Protein AF-A0A7X6NC05-F1 (afdb_monomer)

pLDDT: mean 72.88, std 15.84, range [37.81, 93.62]

Solvent-accessible surface area (backbone atoms only — not comparable to full-atom values): 12140 Å² total; per-residue (Å²): 134,73,78,69,80,71,67,62,58,71,69,58,56,54,51,50,55,50,50,53,55,50,52,52,51,51,52,52,56,56,63,76,68,62,80,80,82,81,89,74,80,90,73,89,82,82,92,73,96,66,86,74,73,80,58,95,61,74,86,45,52,80,64,51,53,48,52,54,52,49,53,55,47,46,71,51,44,54,60,50,30,50,52,38,36,51,52,11,50,51,33,45,74,70,23,86,82,39,68,67,40,36,49,52,13,52,50,34,37,52,50,28,52,50,55,53,39,52,51,53,38,50,54,54,51,64,72,51,67,80,76,55,76,91,66,53,88,42,74,70,47,51,48,47,51,51,52,52,51,48,50,54,49,46,51,49,51,38,52,52,43,47,52,52,16,53,49,32,42,73,67,71,41,75,67,36,37,56,49,15,53,49,42,42,50,55,44,52,50,53,53,48,47,62,68,68,65,39,54,70,62,53,50,54,51,51,59,63,72,74,106

Secondary structure (DSSP, 8-state):
-GGGTT---HHHHHHHHHHHHHHHHHHHHHHTT----------------------TTTT--HHHHHHHHHHHHHHHHHHHHHHHHHHHHHHHHT-TT-HHHHHHHHHHHHHHHHHHHHHHHHHHHHHHTTSSSTT--SHHHHHHHHHHHHHHHHHHHHHHHHHHHHHHHHT--HHHHHHHHHHHHHHHHHHHHHHHS-HHHHHHHHHHHT-

Foldseek 3Di:
DPVPVPPPPPVVVVVVVVVVVVVVVVVVVVVVPDDDDDPDDDDDDDDDDDDPPPPPCVPDDVLSVQLVVLVVVCVVLVVVLVVLLVVLVVLCVPCPPPVVSPVSSLVSNLCSLVVNLVSQLSNLVSVPVPPQPVPPPDPLSVLQVVLSNCCSNLVSVLVSLLSCLVSLVVVVDPVSPVVSVVSNVVSVVSNCCSVVPRSVVVVVVVVVVVD

Nearest PDB structures (foldseek):
  2pfd-assembly1_A  TM=3.715E-01  e=4.282E+00  Rattus norvegicus
  8w6f-assembly1_A  TM=4.114E-01  e=8.992E+00  artificial sequences
  7xgf-assembly2_D  TM=3.677E-01  e=9.927E+00  synthetic construct

Mean predicted aligned error: 16.49 Å

Sequence (211 aa):
MIKKVFKIEKNNLTRIIFFFTLLIGLILIIYSSLPIVRVVRAVPESTSTDAELYDPLGGATITGFGQKIISWFLDLAVPLTAIMTMWGAILLMSAGGDPKKIKQGQDALTYAVVGLAVIMIIEGLFSFSIKTIEEANNVSSLLQVIERYLLLIGGPIAIIMFLYGGFLMGTGTPDNIKKANKVFIWTSVALAIISVFSVSSLISLINQLAK

Structure (mmCIF, N/CA/C/O backbone):
data_AF-A0A7X6NC05-F1
#
_entry.id   AF-A0A7X6NC05-F1
#
loop_
_atom_site.group_PDB
_atom_site.id
_atom_site.type_symbol
_atom_site.label_atom_id
_atom_site.label_alt_id
_atom_site.label_comp_id
_atom_site.label_asym_id
_atom_site.label_entity_id
_atom_site.label_seq_id
_atom_site.pdbx_PDB_ins_code
_atom_site.Cartn_x
_atom_site.Cartn_y
_atom_site.Cartn_z
_atom_site.occupancy
_atom_site.B_iso_or_equiv
_atom_site.auth_seq_id
_atom_site.auth_comp_id
_atom_site.auth_asym_id
_atom_site.auth_atom_id
_atom_site.pdbx_PDB_model_num
ATOM 1 N N . MET A 1 1 ? -19.433 25.141 14.679 1.00 45.53 1 MET A N 1
ATOM 2 C CA . MET A 1 1 ? -18.905 24.088 15.584 1.00 45.53 1 MET A CA 1
ATOM 3 C C . MET A 1 1 ? -17.434 23.696 15.319 1.00 45.53 1 MET A C 1
ATOM 5 O O . MET A 1 1 ? -16.887 22.887 16.054 1.00 45.53 1 MET A O 1
ATOM 9 N N . ILE A 1 2 ? -16.751 24.316 14.342 1.00 47.25 2 ILE A N 1
ATOM 10 C CA . ILE A 1 2 ? -15.398 23.934 13.871 1.00 47.25 2 ILE A CA 1
ATOM 11 C C . ILE A 1 2 ? -14.255 24.527 14.731 1.00 47.25 2 ILE A C 1
ATOM 13 O O . ILE A 1 2 ? -13.153 23.992 14.770 1.00 47.25 2 ILE A O 1
ATOM 17 N N . LYS A 1 3 ? -14.514 25.583 15.517 1.00 43.69 3 LYS A N 1
ATOM 18 C CA . LYS A 1 3 ? -13.475 26.280 16.306 1.00 43.69 3 LYS A CA 1
ATOM 19 C C . LYS A 1 3 ? -12.976 25.536 17.560 1.00 43.69 3 LYS A C 1
ATOM 21 O O . LYS A 1 3 ? -12.010 25.983 18.166 1.00 43.69 3 LYS A O 1
ATOM 26 N N . LYS A 1 4 ? -13.596 24.418 17.970 1.00 48.91 4 LYS A N 1
ATOM 27 C CA . LYS A 1 4 ? -13.200 23.677 19.192 1.00 48.91 4 LYS A CA 1
ATOM 28 C C . LYS A 1 4 ? -12.191 22.545 18.958 1.00 48.91 4 LYS A C 1
ATOM 30 O O . LYS A 1 4 ? -11.568 22.115 19.919 1.00 48.91 4 LYS A O 1
ATOM 35 N N . VAL A 1 5 ? -11.997 22.084 17.718 1.00 52.88 5 VAL A N 1
ATOM 36 C CA . VAL A 1 5 ? -11.057 20.983 17.409 1.00 52.88 5 VAL A CA 1
ATOM 37 C C . VAL A 1 5 ? -9.612 21.482 17.274 1.00 52.88 5 VAL A C 1
ATOM 39 O O . VAL A 1 5 ? -8.681 20.744 17.564 1.00 52.88 5 VAL A O 1
ATOM 42 N N . PHE A 1 6 ? -9.422 22.762 16.946 1.00 50.00 6 PHE A N 1
ATOM 43 C CA . PHE A 1 6 ? -8.107 23.398 16.796 1.00 50.00 6 PHE A CA 1
ATOM 44 C C . PHE A 1 6 ? -7.637 24.176 18.032 1.00 50.00 6 PHE A C 1
ATOM 46 O O . PHE A 1 6 ? -6.737 25.007 17.942 1.00 50.00 6 PHE A O 1
ATOM 53 N N . LYS A 1 7 ? -8.211 23.913 19.211 1.00 45.50 7 LYS A N 1
ATOM 54 C CA . LYS A 1 7 ? -7.680 24.450 20.471 1.00 45.50 7 LYS A CA 1
ATOM 55 C C . LYS A 1 7 ? -6.603 23.514 21.026 1.00 45.50 7 LYS A C 1
ATOM 57 O O . LYS A 1 7 ? -6.688 23.061 22.160 1.00 45.50 7 LYS A O 1
ATOM 62 N N . ILE A 1 8 ? -5.602 23.200 20.203 1.00 54.22 8 ILE A N 1
ATOM 63 C CA . ILE A 1 8 ? -4.307 22.769 20.731 1.00 54.22 8 ILE A CA 1
ATOM 64 C C . ILE A 1 8 ? -3.758 24.021 21.404 1.00 54.22 8 ILE A C 1
ATOM 66 O O . ILE A 1 8 ? -3.622 25.054 20.745 1.00 54.22 8 ILE A O 1
ATOM 70 N N . GLU A 1 9 ? -3.541 23.990 22.719 1.00 53.53 9 GLU A N 1
ATOM 71 C CA . GLU A 1 9 ? -2.936 25.130 23.403 1.00 53.53 9 GLU A CA 1
ATOM 72 C C . GLU A 1 9 ? -1.644 25.488 22.666 1.00 53.53 9 GLU A C 1
ATOM 74 O O . GLU A 1 9 ? -0.749 24.654 22.527 1.00 53.53 9 GLU A O 1
ATOM 79 N N . LYS A 1 10 ? -1.580 26.716 22.134 1.00 55.50 10 LYS A N 1
ATOM 80 C CA . LYS A 1 10 ? -0.506 27.233 21.265 1.00 55.50 10 LYS A CA 1
ATOM 81 C C . LYS A 1 10 ? 0.902 26.925 21.807 1.00 55.50 10 LYS A C 1
ATOM 83 O O . LYS A 1 10 ? 1.850 26.771 21.040 1.00 55.50 10 LYS A O 1
ATOM 88 N N . ASN A 1 11 ? 1.016 26.776 23.126 1.00 59.91 11 ASN A N 1
ATOM 89 C CA . ASN A 1 11 ? 2.242 26.432 23.831 1.00 59.91 11 ASN A CA 1
ATOM 90 C C . ASN A 1 11 ? 2.712 24.976 23.612 1.00 59.91 11 ASN A C 1
ATOM 92 O O . ASN A 1 11 ? 3.909 24.738 23.488 1.00 59.91 11 ASN A O 1
ATOM 96 N N . ASN A 1 12 ? 1.802 24.003 23.498 1.00 61.72 12 ASN A N 1
ATOM 97 C CA . ASN A 1 12 ? 2.156 22.585 23.340 1.00 61.72 12 ASN A CA 1
ATOM 98 C C . ASN A 1 12 ? 2.525 22.233 21.893 1.00 61.72 12 ASN A C 1
ATOM 100 O O . ASN A 1 12 ? 3.447 21.453 21.675 1.00 61.72 12 ASN A O 1
ATOM 104 N N . LEU A 1 13 ? 1.880 22.855 20.900 1.00 68.31 13 LEU A N 1
ATOM 105 C CA . LEU A 1 13 ? 2.232 22.654 19.488 1.00 68.31 13 LEU A CA 1
ATOM 106 C C . LEU A 1 13 ? 3.623 23.213 19.166 1.00 68.31 13 LEU A C 1
ATOM 108 O O . LEU A 1 13 ? 4.415 22.555 18.501 1.00 68.31 13 LEU A O 1
ATOM 112 N N . THR A 1 14 ? 3.940 24.399 19.693 1.00 66.62 14 THR A N 1
ATOM 113 C CA . THR A 1 14 ? 5.259 25.025 19.515 1.00 66.62 14 THR A CA 1
ATOM 114 C C . THR A 1 14 ? 6.359 24.166 20.146 1.00 66.62 14 THR A C 1
ATOM 116 O O . THR A 1 14 ? 7.413 23.994 19.545 1.00 66.62 14 THR A O 1
ATOM 119 N N . ARG A 1 15 ? 6.094 23.547 21.307 1.00 69.56 15 ARG A N 1
ATOM 120 C CA . ARG A 1 15 ? 7.015 22.596 21.955 1.00 69.56 15 ARG A CA 1
ATOM 121 C C . ARG A 1 15 ? 7.211 21.312 21.147 1.00 69.56 15 ARG A C 1
ATOM 123 O O . ARG A 1 15 ? 8.339 20.850 21.047 1.00 69.56 15 ARG A O 1
ATOM 130 N N . ILE A 1 16 ? 6.153 20.762 20.549 1.00 75.19 16 ILE A N 1
ATOM 131 C CA . ILE A 1 16 ? 6.243 19.556 19.708 1.00 75.19 16 ILE A CA 1
ATOM 132 C C . ILE A 1 16 ? 7.021 19.848 18.424 1.00 75.19 16 ILE A C 1
ATOM 134 O O . ILE A 1 16 ? 7.952 19.117 18.103 1.00 75.19 16 ILE A O 1
ATOM 138 N N . ILE A 1 17 ? 6.696 20.935 17.719 1.00 73.94 17 ILE A N 1
ATOM 139 C CA . ILE A 1 17 ? 7.416 21.340 16.502 1.00 73.94 17 ILE A CA 1
ATOM 140 C C . ILE A 1 17 ? 8.892 21.590 16.827 1.00 73.94 17 ILE A C 1
ATOM 142 O O . ILE A 1 17 ? 9.761 21.098 16.118 1.00 73.94 17 ILE A O 1
ATOM 146 N N . PHE A 1 18 ? 9.184 22.269 17.939 1.00 79.38 18 PHE A N 1
ATOM 147 C CA . PHE A 1 18 ? 10.554 22.479 18.404 1.00 79.38 18 PHE A CA 1
ATOM 148 C C . PHE A 1 18 ? 11.285 21.158 18.694 1.00 79.38 18 PHE A C 1
ATOM 150 O O . PHE A 1 18 ? 12.436 21.000 18.296 1.00 79.38 18 PHE A O 1
ATOM 157 N N . PHE A 1 19 ? 10.613 20.187 19.323 1.00 80.19 19 PHE A N 1
ATOM 158 C CA . PHE A 1 19 ? 11.183 18.868 19.604 1.00 80.19 19 PHE A CA 1
ATOM 159 C C . PHE A 1 19 ? 11.501 18.090 18.318 1.00 80.19 19 PHE A C 1
ATOM 161 O O . PHE A 1 19 ? 12.572 17.502 18.208 1.00 80.19 19 PHE A O 1
ATOM 168 N N . PHE A 1 20 ? 10.618 18.142 17.315 1.00 76.00 20 PHE A N 1
ATOM 169 C CA . PHE A 1 20 ? 10.851 17.518 16.009 1.00 76.00 20 PHE A CA 1
ATOM 170 C C . PHE A 1 20 ? 11.986 18.190 15.229 1.00 76.00 20 PHE A C 1
ATOM 172 O O . PHE A 1 20 ? 12.833 17.492 14.673 1.00 76.00 20 PHE A O 1
ATOM 179 N N . THR A 1 21 ? 12.062 19.523 15.230 1.00 76.50 21 THR A N 1
ATOM 180 C CA . THR A 1 21 ? 13.169 20.258 14.595 1.00 76.50 21 THR A CA 1
ATOM 181 C C . THR A 1 21 ? 14.510 19.944 15.267 1.00 76.50 21 THR A C 1
ATOM 183 O O . THR A 1 21 ? 15.516 19.771 14.581 1.00 76.50 21 THR A O 1
ATOM 186 N N . LEU A 1 22 ? 14.530 19.807 16.597 1.00 85.88 22 LEU A N 1
ATOM 187 C CA . LEU A 1 22 ? 15.728 19.449 17.361 1.00 85.88 22 LEU A CA 1
ATOM 188 C C . LEU A 1 22 ? 16.158 17.993 17.114 1.00 85.88 22 LEU A C 1
ATOM 190 O O . LEU A 1 22 ? 17.348 17.728 16.959 1.00 85.88 22 LEU A O 1
ATOM 194 N N . LEU A 1 23 ? 15.203 17.064 17.002 1.00 79.81 23 LEU A N 1
ATOM 195 C CA . LEU A 1 23 ? 15.462 15.661 16.661 1.00 79.81 23 LEU A CA 1
ATOM 196 C C . LEU A 1 23 ? 16.060 15.520 15.250 1.00 79.81 23 LEU A C 1
ATOM 198 O O . LEU A 1 23 ? 17.035 14.797 15.060 1.00 79.81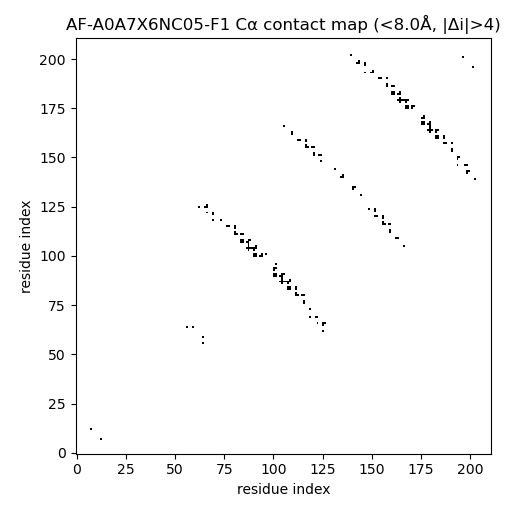 23 LEU A O 1
ATOM 202 N N . ILE A 1 24 ? 15.511 16.253 14.276 1.00 78.50 24 ILE A N 1
ATOM 203 C CA . ILE A 1 24 ? 16.015 16.304 12.894 1.00 78.50 24 ILE A CA 1
ATOM 204 C C . ILE A 1 24 ? 17.436 16.877 12.853 1.00 78.50 24 ILE A C 1
ATOM 206 O O . ILE A 1 24 ? 18.301 16.320 12.180 1.00 78.50 24 ILE A O 1
ATOM 210 N N . GLY A 1 25 ? 17.706 17.942 13.614 1.00 77.50 25 GLY A N 1
ATOM 211 C CA . GLY A 1 25 ? 19.050 18.512 13.737 1.00 77.50 25 GLY A CA 1
ATOM 212 C C . GLY A 1 25 ? 20.063 17.529 14.334 1.00 77.50 25 GLY A C 1
ATOM 213 O O . GLY A 1 25 ? 21.170 17.403 13.816 1.00 77.50 25 GLY A O 1
ATOM 214 N N . LEU A 1 26 ? 19.679 16.780 15.372 1.00 78.75 26 LEU A N 1
ATOM 215 C CA . LEU A 1 26 ? 20.536 15.766 15.998 1.00 78.75 26 LEU A CA 1
ATOM 216 C C . LEU A 1 26 ? 20.863 14.618 15.028 1.00 78.75 26 LEU A C 1
ATOM 218 O O . LEU A 1 26 ? 22.011 14.191 14.937 1.00 78.75 26 LEU A O 1
ATOM 222 N N . ILE A 1 27 ? 19.872 14.167 14.255 1.00 73.50 27 ILE A N 1
ATOM 223 C CA . ILE A 1 27 ? 20.036 13.140 13.218 1.00 73.50 27 ILE A CA 1
ATOM 224 C C . ILE A 1 27 ? 21.000 13.603 12.117 1.00 73.50 27 ILE A C 1
ATOM 226 O O . ILE A 1 27 ? 21.853 12.824 11.695 1.00 73.50 27 ILE A O 1
ATOM 230 N N . LEU A 1 28 ? 20.926 14.870 11.692 1.00 67.56 28 LEU A N 1
ATOM 231 C CA . LEU A 1 28 ? 21.846 15.432 10.694 1.00 67.56 28 LEU A CA 1
ATOM 232 C C . LEU A 1 28 ? 23.290 15.518 11.209 1.00 67.56 28 LEU A C 1
ATOM 234 O O . LEU A 1 28 ? 24.224 15.217 10.465 1.00 67.56 28 LEU A O 1
ATOM 238 N N . ILE A 1 29 ? 23.480 15.871 12.484 1.00 68.25 29 ILE A N 1
ATOM 239 C CA . ILE A 1 29 ? 24.808 15.916 13.115 1.00 68.25 29 ILE A CA 1
ATOM 240 C C . ILE A 1 29 ? 25.403 14.504 13.205 1.00 68.25 29 ILE A C 1
ATOM 242 O O . ILE A 1 29 ? 26.555 14.305 12.821 1.00 68.25 29 ILE A O 1
ATOM 246 N N . ILE A 1 30 ? 24.614 13.508 13.621 1.00 59.72 30 ILE A N 1
ATOM 247 C CA . ILE A 1 30 ? 25.048 12.102 13.667 1.00 59.72 30 ILE A CA 1
ATOM 248 C C . ILE A 1 30 ? 25.433 11.617 12.261 1.00 59.72 30 ILE A C 1
ATOM 250 O O . ILE A 1 30 ? 26.497 11.027 12.084 1.00 59.72 30 ILE A O 1
ATOM 254 N N . TYR A 1 31 ? 24.636 11.943 11.241 1.00 62.31 31 TYR A N 1
ATOM 255 C CA . TYR A 1 31 ? 24.908 11.549 9.857 1.00 62.31 31 TYR A CA 1
ATOM 256 C C . TYR A 1 31 ? 26.199 12.167 9.290 1.00 62.31 31 TYR A C 1
ATOM 258 O O . TYR A 1 31 ? 26.918 11.509 8.542 1.00 62.31 31 TYR A O 1
ATOM 266 N N . SER A 1 32 ? 26.550 13.395 9.695 1.00 55.41 32 SER A N 1
ATOM 267 C CA . SER A 1 32 ? 27.788 14.069 9.262 1.00 55.41 32 SER A CA 1
ATOM 268 C C . SER A 1 32 ? 29.087 13.445 9.803 1.00 55.41 32 SER A C 1
ATOM 270 O O . SER A 1 32 ? 30.170 13.798 9.341 1.00 55.41 32 SER A O 1
ATOM 272 N N . SER A 1 33 ? 28.991 12.517 10.765 1.00 50.12 33 SER A N 1
ATOM 273 C CA . SER A 1 33 ? 30.138 11.928 11.479 1.00 50.12 33 SER A CA 1
ATOM 274 C C . SER A 1 33 ? 30.410 10.454 11.162 1.00 50.12 33 SER A C 1
ATOM 276 O O . SER A 1 33 ? 31.333 9.872 11.731 1.00 50.12 33 SER A O 1
ATOM 278 N N . LEU A 1 34 ? 29.659 9.834 10.246 1.00 52.03 34 LEU A N 1
ATOM 279 C CA . LEU A 1 34 ? 29.909 8.445 9.859 1.00 52.03 34 LEU A CA 1
ATOM 280 C C . LEU A 1 34 ? 31.071 8.360 8.846 1.00 52.03 34 LEU A C 1
ATOM 282 O O . LEU A 1 34 ? 30.953 8.908 7.747 1.00 52.03 34 LEU A O 1
ATOM 286 N N . PRO A 1 35 ? 32.183 7.658 9.155 1.00 55.03 35 PRO A N 1
ATOM 287 C CA . PRO A 1 35 ? 33.218 7.388 8.167 1.00 55.03 35 PRO A CA 1
ATOM 288 C C . PRO A 1 35 ? 32.667 6.389 7.147 1.00 55.03 35 PRO A C 1
ATOM 290 O O . PRO A 1 35 ? 32.299 5.262 7.480 1.00 55.03 35 PRO A O 1
ATOM 293 N N . ILE A 1 36 ? 32.578 6.813 5.890 1.00 50.28 36 ILE A N 1
ATOM 294 C CA . ILE A 1 36 ? 32.056 5.995 4.795 1.00 50.28 36 ILE A CA 1
ATOM 295 C C . ILE A 1 36 ? 32.993 4.793 4.598 1.00 50.28 36 ILE A C 1
ATOM 297 O O . ILE A 1 36 ? 34.160 4.946 4.237 1.00 50.28 36 ILE A O 1
ATOM 301 N N . VAL A 1 37 ? 32.479 3.593 4.874 1.00 42.09 37 VAL A N 1
ATOM 302 C CA . VAL A 1 37 ? 33.194 2.313 4.771 1.00 42.09 37 VAL A CA 1
ATOM 303 C C . VAL A 1 37 ? 33.651 2.090 3.323 1.00 42.09 37 VAL A C 1
ATOM 305 O O . VAL A 1 37 ? 32.831 1.890 2.429 1.00 42.09 37 VAL A O 1
ATOM 308 N N . ARG A 1 38 ? 34.970 2.104 3.084 1.00 49.28 38 ARG A N 1
ATOM 309 C CA . ARG A 1 38 ? 35.582 1.706 1.807 1.00 49.28 38 ARG A CA 1
ATOM 310 C C . ARG A 1 38 ? 35.708 0.184 1.760 1.00 49.28 38 ARG A C 1
ATOM 312 O O . ARG A 1 38 ? 36.621 -0.379 2.356 1.00 49.28 38 ARG A O 1
ATOM 319 N N . VAL A 1 39 ? 34.817 -0.490 1.034 1.00 44.78 39 VAL A N 1
ATOM 320 C CA . VAL A 1 39 ? 35.033 -1.888 0.629 1.00 44.78 39 VAL A CA 1
ATOM 321 C C . VAL A 1 39 ? 35.759 -1.880 -0.715 1.00 44.78 39 VAL A C 1
ATOM 323 O O . VAL A 1 39 ? 35.134 -1.936 -1.767 1.00 44.78 39 VAL A O 1
ATOM 326 N N . VAL A 1 40 ? 37.089 -1.803 -0.676 1.00 39.66 40 VAL A N 1
ATOM 327 C CA . VAL A 1 40 ? 37.951 -2.169 -1.808 1.00 39.66 40 VAL A CA 1
ATOM 328 C C . VAL A 1 40 ? 38.653 -3.460 -1.413 1.00 39.66 40 VAL A C 1
ATOM 330 O O . VAL A 1 40 ? 39.498 -3.481 -0.520 1.00 39.66 40 VAL A O 1
ATOM 333 N N . ARG A 1 41 ? 38.242 -4.569 -2.036 1.00 42.47 41 ARG A N 1
ATOM 334 C CA . ARG A 1 41 ? 38.989 -5.827 -1.982 1.00 42.47 41 ARG A CA 1
ATOM 335 C C . ARG A 1 41 ? 40.257 -5.644 -2.812 1.00 42.47 41 ARG A C 1
ATOM 337 O O . ARG A 1 41 ? 40.194 -5.134 -3.925 1.00 42.47 41 ARG A O 1
ATOM 344 N N . ALA A 1 42 ? 41.379 -6.043 -2.226 1.00 42.34 42 ALA A N 1
ATOM 345 C CA . ALA A 1 42 ? 42.713 -5.928 -2.788 1.00 42.34 42 ALA A CA 1
ATOM 346 C C . ALA A 1 42 ? 42.806 -6.491 -4.219 1.00 42.34 42 ALA A C 1
ATOM 348 O O . ALA A 1 42 ? 42.553 -7.674 -4.447 1.00 42.34 42 ALA A O 1
ATOM 349 N N . VAL A 1 43 ? 43.233 -5.638 -5.148 1.00 37.91 43 VAL A N 1
ATOM 350 C CA . VAL A 1 43 ? 43.878 -6.004 -6.414 1.00 37.91 43 VAL A CA 1
ATOM 351 C C . VAL A 1 43 ? 45.260 -5.335 -6.375 1.00 37.91 43 VAL A C 1
ATOM 353 O O . VAL A 1 43 ? 45.326 -4.156 -6.015 1.00 37.91 43 VAL A O 1
ATOM 356 N N . PRO A 1 44 ? 46.365 -6.054 -6.644 1.00 40.50 44 PRO A N 1
ATOM 357 C CA . PRO A 1 44 ? 47.700 -5.486 -6.546 1.00 40.50 44 PRO A CA 1
ATOM 358 C C . PRO A 1 44 ? 47.991 -4.562 -7.737 1.00 40.50 44 PRO A C 1
ATOM 360 O O . PRO A 1 44 ? 47.888 -4.962 -8.891 1.00 40.50 44 PRO A O 1
ATOM 363 N N . GLU A 1 45 ? 48.322 -3.323 -7.384 1.00 44.28 45 GLU A N 1
ATOM 364 C CA . GLU A 1 45 ? 49.324 -2.419 -7.959 1.00 44.28 45 GLU A CA 1
ATOM 365 C C . GLU A 1 45 ? 49.497 -2.331 -9.489 1.00 44.28 45 GLU A C 1
ATOM 367 O O . GLU A 1 45 ? 50.192 -3.122 -10.120 1.00 44.28 45 GLU A O 1
ATOM 372 N N . SER A 1 46 ? 49.033 -1.206 -10.040 1.00 37.81 46 SER A N 1
ATOM 373 C CA . SER A 1 46 ? 49.870 -0.374 -10.910 1.00 37.81 46 SER A CA 1
ATOM 374 C C . SER A 1 46 ? 49.499 1.096 -10.712 1.00 37.81 46 SER A C 1
ATOM 376 O O . SER A 1 46 ? 48.356 1.508 -10.900 1.00 37.81 46 SER A O 1
ATOM 378 N N . THR A 1 47 ? 50.490 1.850 -10.265 1.00 37.81 47 THR A N 1
ATOM 379 C CA . THR A 1 47 ? 50.502 3.258 -9.881 1.00 37.81 47 THR A CA 1
ATOM 380 C C . THR A 1 47 ? 50.238 4.204 -11.055 1.00 37.81 47 THR A C 1
ATOM 382 O O . THR A 1 47 ? 51.060 4.343 -11.954 1.00 37.81 47 THR A O 1
ATOM 385 N N . SER A 1 48 ? 49.146 4.962 -10.971 1.00 40.38 48 SER A N 1
ATOM 386 C CA . SER A 1 48 ? 49.068 6.324 -11.506 1.00 40.38 48 SER A CA 1
ATOM 387 C C . SER A 1 48 ? 48.154 7.141 -10.599 1.00 40.38 48 SER A C 1
ATOM 389 O O . SER A 1 48 ? 46.934 6.990 -10.604 1.00 40.38 48 SER A O 1
ATOM 391 N N . THR A 1 49 ? 48.791 7.948 -9.756 1.00 45.72 49 THR A N 1
ATOM 392 C CA . THR A 1 49 ? 48.165 8.935 -8.883 1.00 45.72 49 THR A CA 1
ATOM 393 C C . THR A 1 49 ? 47.519 10.018 -9.739 1.00 45.72 49 THR A C 1
ATOM 395 O O . THR A 1 49 ? 48.170 10.998 -10.073 1.00 45.72 49 THR A O 1
ATOM 398 N N . ASP A 1 50 ? 46.240 9.850 -10.047 1.00 40.34 50 ASP A N 1
ATOM 399 C CA . ASP A 1 50 ? 45.337 10.957 -10.329 1.00 40.34 50 ASP A CA 1
ATOM 400 C C . ASP A 1 50 ? 44.242 10.905 -9.271 1.00 40.34 50 ASP A C 1
ATOM 402 O O . ASP A 1 50 ? 43.653 9.858 -9.005 1.00 40.34 50 ASP A O 1
ATOM 406 N N . ALA A 1 51 ? 44.052 12.025 -8.579 1.00 48.75 51 ALA A N 1
ATOM 407 C CA . ALA A 1 51 ? 43.088 12.160 -7.505 1.00 48.75 51 ALA A CA 1
ATOM 408 C C . ALA A 1 51 ? 41.693 11.778 -8.015 1.00 48.75 51 ALA A C 1
ATOM 410 O O . ALA A 1 51 ? 41.052 12.559 -8.718 1.00 48.75 51 ALA A O 1
ATOM 411 N N . GLU A 1 52 ? 41.222 10.582 -7.647 1.00 48.53 52 GLU A N 1
ATOM 412 C CA . GLU A 1 52 ? 39.813 10.224 -7.748 1.00 48.53 52 GLU A CA 1
ATOM 413 C C . GLU A 1 52 ? 39.041 11.281 -6.959 1.00 48.53 52 GLU A C 1
ATOM 415 O O . GLU A 1 52 ? 39.009 11.269 -5.724 1.00 48.53 52 GLU A O 1
ATOM 420 N N . LEU A 1 53 ? 38.457 12.241 -7.681 1.00 44.06 53 LEU A N 1
ATOM 421 C CA . LEU A 1 53 ? 37.356 13.036 -7.173 1.00 44.06 53 LEU A CA 1
ATOM 422 C C . LEU A 1 53 ? 36.383 12.031 -6.572 1.00 44.06 53 LEU A C 1
ATOM 424 O O . LEU A 1 53 ? 35.815 11.213 -7.294 1.00 44.06 53 LEU A O 1
ATOM 428 N N . TYR A 1 54 ? 36.276 12.044 -5.241 1.00 44.97 54 TYR A N 1
ATOM 429 C CA . TYR A 1 54 ? 35.315 11.230 -4.525 1.00 44.97 54 TYR A CA 1
ATOM 430 C C . TYR A 1 54 ? 33.959 11.568 -5.114 1.00 44.97 54 TYR A C 1
ATOM 432 O O . TYR A 1 54 ? 33.459 12.662 -4.876 1.00 44.97 54 TYR A O 1
ATOM 440 N N . ASP A 1 55 ? 33.427 10.668 -5.933 1.00 53.97 55 ASP A N 1
ATOM 441 C CA . ASP A 1 55 ? 32.125 10.844 -6.534 1.00 53.97 55 ASP A CA 1
ATOM 442 C C . ASP A 1 55 ? 31.092 10.654 -5.414 1.00 53.97 55 ASP A C 1
ATOM 444 O O . ASP A 1 55 ? 30.834 9.513 -5.007 1.00 53.97 55 ASP A O 1
ATOM 448 N N . PRO A 1 56 ? 30.486 11.737 -4.882 1.00 51.88 56 PRO A N 1
ATOM 449 C CA . PRO A 1 56 ? 29.493 11.609 -3.822 1.00 51.88 56 PRO A CA 1
ATOM 450 C C . PRO A 1 56 ? 28.209 10.934 -4.340 1.00 51.88 56 PRO A C 1
ATOM 452 O O . PRO A 1 56 ? 27.316 10.617 -3.552 1.00 51.88 56 PRO A O 1
ATOM 455 N N . LEU A 1 57 ? 28.121 10.705 -5.657 1.00 43.94 57 LEU A N 1
ATOM 456 C CA . LEU A 1 57 ? 27.045 10.016 -6.353 1.00 43.94 57 LEU A CA 1
ATOM 457 C C . LEU A 1 57 ? 27.404 8.558 -6.685 1.00 43.94 57 LEU A C 1
ATOM 459 O O . LEU A 1 57 ? 26.502 7.798 -7.020 1.00 43.94 57 LEU A O 1
ATOM 463 N N . GLY A 1 58 ? 28.663 8.126 -6.546 1.00 53.84 58 GLY A N 1
ATOM 464 C CA . GLY A 1 58 ? 29.091 6.738 -6.765 1.00 53.84 58 GLY A CA 1
ATOM 465 C C . GLY A 1 58 ? 28.689 6.149 -8.125 1.00 53.84 58 GLY A C 1
ATOM 466 O O . GLY A 1 58 ? 28.238 5.007 -8.178 1.00 53.84 58 GLY A O 1
ATOM 467 N N . GLY A 1 59 ? 28.781 6.926 -9.207 1.00 51.97 59 GLY A N 1
ATOM 468 C CA . GLY A 1 59 ? 28.366 6.530 -10.554 1.00 51.97 59 GLY A CA 1
ATOM 469 C C . GLY A 1 59 ? 26.854 6.586 -10.795 1.00 51.97 59 GLY A C 1
ATOM 470 O O . GLY A 1 59 ? 26.367 6.022 -11.776 1.00 51.97 59 GLY A O 1
ATOM 471 N N . ALA A 1 60 ? 26.082 7.231 -9.915 1.00 48.72 60 ALA A N 1
ATOM 472 C CA . ALA A 1 60 ? 24.633 7.273 -10.040 1.00 48.72 60 ALA A CA 1
ATOM 473 C C . ALA A 1 60 ? 24.174 8.139 -11.224 1.00 48.72 60 ALA A C 1
ATOM 475 O O . ALA A 1 60 ? 24.215 9.368 -11.197 1.00 48.72 60 ALA A O 1
ATOM 476 N N . THR A 1 61 ? 23.581 7.482 -12.220 1.00 54.97 61 THR A N 1
ATOM 477 C CA . THR A 1 61 ? 22.499 8.063 -13.026 1.00 54.97 61 THR A CA 1
ATOM 478 C C . THR A 1 61 ? 21.438 8.661 -12.081 1.00 54.97 61 THR A C 1
ATOM 480 O O . THR A 1 61 ? 21.283 8.166 -10.963 1.00 54.97 61 THR A O 1
ATOM 483 N N . ILE A 1 62 ? 20.657 9.669 -12.510 1.00 56.00 62 ILE A N 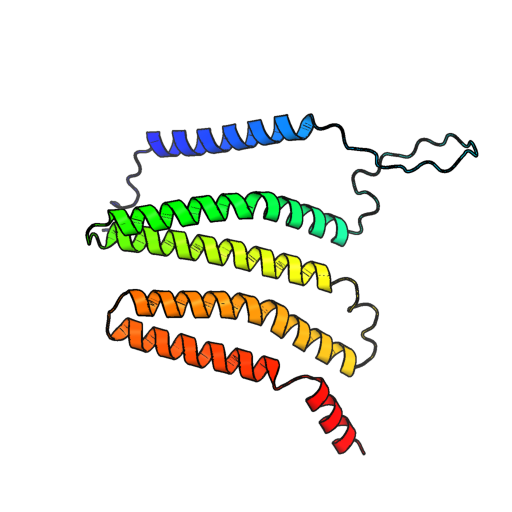1
ATOM 484 C CA . ILE A 1 62 ? 19.543 10.273 -11.725 1.00 56.00 62 ILE A CA 1
ATOM 485 C C . ILE A 1 62 ? 18.697 9.198 -11.001 1.00 56.00 62 ILE A C 1
ATOM 487 O O . ILE A 1 62 ? 18.234 9.385 -9.876 1.00 56.00 62 ILE A O 1
ATOM 491 N N . THR A 1 63 ? 18.566 8.026 -11.618 1.00 56.47 63 THR A N 1
ATOM 492 C CA . THR A 1 63 ? 17.858 6.852 -11.107 1.00 56.47 63 THR A CA 1
ATOM 493 C C . THR A 1 63 ? 18.509 6.168 -9.894 1.00 56.47 63 THR A C 1
ATOM 495 O O . THR A 1 63 ? 17.796 5.787 -8.967 1.00 56.47 63 THR A O 1
ATOM 498 N N . GLY A 1 64 ? 19.840 6.033 -9.853 1.00 59.69 64 GLY A N 1
ATOM 499 C CA . GLY A 1 64 ? 20.558 5.416 -8.726 1.00 59.69 64 GLY A CA 1
ATOM 500 C C . GLY A 1 64 ? 20.531 6.287 -7.468 1.00 59.69 64 GLY A C 1
ATOM 501 O O . GLY A 1 64 ? 20.418 5.785 -6.349 1.00 59.69 64 GLY A O 1
ATOM 502 N N . PHE A 1 65 ? 20.528 7.609 -7.654 1.00 65.94 65 PHE A N 1
ATOM 503 C CA . PHE A 1 65 ? 20.321 8.572 -6.574 1.00 65.94 65 PHE A CA 1
ATOM 504 C C . PHE A 1 65 ? 18.909 8.448 -5.982 1.00 65.94 65 PHE A C 1
ATOM 506 O O . PHE A 1 65 ? 18.752 8.403 -4.762 1.00 65.94 65 PHE A O 1
ATOM 513 N N . GLY A 1 66 ? 17.892 8.294 -6.839 1.00 67.25 66 GLY A N 1
ATOM 514 C CA . GLY A 1 66 ? 16.512 8.047 -6.418 1.00 67.25 66 GLY A CA 1
ATOM 515 C C . GLY A 1 66 ? 16.365 6.783 -5.567 1.00 67.25 66 GLY A C 1
ATOM 516 O O . GLY A 1 66 ? 15.807 6.849 -4.474 1.00 67.25 66 GLY A O 1
ATOM 517 N N . GLN A 1 67 ? 16.929 5.653 -6.007 1.00 69.69 67 GLN A N 1
ATOM 518 C CA . GLN A 1 67 ? 16.880 4.397 -5.242 1.00 69.69 67 GLN A CA 1
ATOM 519 C C . GLN A 1 67 ? 17.542 4.515 -3.865 1.00 69.69 67 GLN A C 1
ATOM 521 O O . GLN A 1 67 ? 16.991 4.024 -2.884 1.00 69.69 67 GLN A O 1
ATOM 526 N N . LYS A 1 68 ? 18.674 5.220 -3.768 1.00 74.38 68 LYS A N 1
ATOM 527 C CA . LYS A 1 68 ? 19.381 5.424 -2.496 1.00 74.38 68 LYS A CA 1
ATOM 528 C C . LYS A 1 68 ? 18.612 6.329 -1.525 1.00 74.38 68 LYS A C 1
ATOM 530 O O . LYS A 1 68 ? 18.654 6.111 -0.316 1.00 74.38 68 LYS A O 1
ATOM 535 N N . ILE A 1 69 ? 17.878 7.320 -2.039 1.00 76.19 69 ILE A N 1
ATOM 536 C CA . ILE A 1 69 ? 16.958 8.132 -1.225 1.00 76.19 69 ILE A CA 1
ATOM 537 C C . ILE A 1 69 ? 15.800 7.276 -0.719 1.00 76.19 69 ILE A C 1
ATOM 539 O O . ILE A 1 69 ? 15.450 7.361 0.455 1.00 76.19 69 ILE A O 1
ATOM 543 N N . ILE A 1 70 ? 15.209 6.452 -1.586 1.00 76.12 70 ILE A N 1
ATOM 544 C CA . ILE A 1 70 ? 14.064 5.606 -1.231 1.00 76.12 70 ILE A CA 1
ATOM 545 C C . ILE A 1 70 ? 14.457 4.572 -0.181 1.00 76.12 70 ILE A C 1
ATOM 547 O O . ILE A 1 70 ? 13.729 4.418 0.795 1.00 76.12 70 ILE A O 1
ATOM 551 N N . SER A 1 71 ? 15.610 3.914 -0.328 1.00 79.06 71 SER A N 1
ATOM 552 C CA . SER A 1 71 ? 16.094 2.945 0.661 1.00 79.06 71 SER A CA 1
ATOM 553 C C . SER A 1 71 ? 16.328 3.602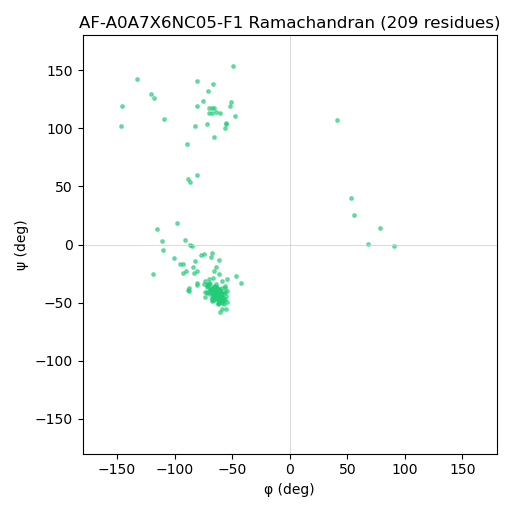 2.021 1.00 79.06 71 SER A C 1
ATOM 555 O O . SER A 1 71 ? 15.900 3.076 3.042 1.00 79.06 71 SER A O 1
ATOM 557 N N . TRP A 1 72 ? 16.914 4.803 2.039 1.00 79.75 72 TRP A N 1
ATOM 558 C CA . TRP A 1 72 ? 17.073 5.575 3.272 1.00 79.75 72 TRP A CA 1
ATOM 559 C C . TRP A 1 72 ? 15.720 5.960 3.893 1.00 79.75 72 TRP A C 1
ATOM 561 O O . TRP A 1 72 ? 15.543 5.905 5.110 1.00 79.75 72 TRP A O 1
ATOM 571 N N . PHE A 1 73 ? 14.736 6.308 3.059 1.00 80.12 73 PHE A N 1
ATOM 572 C CA . PHE A 1 73 ? 13.382 6.599 3.519 1.00 80.12 73 PHE A CA 1
ATOM 573 C C . PHE A 1 73 ? 12.685 5.353 4.071 1.00 80.12 73 PHE A C 1
ATOM 575 O O . PHE A 1 73 ? 11.982 5.467 5.067 1.00 80.12 73 PHE A O 1
ATOM 582 N N . LEU A 1 74 ? 12.890 4.175 3.475 1.00 81.62 74 LEU A N 1
ATOM 583 C CA . LEU A 1 74 ? 12.368 2.896 3.967 1.00 81.62 74 LEU A CA 1
ATOM 584 C C . LEU A 1 74 ? 12.961 2.525 5.326 1.00 81.62 74 LEU A C 1
ATOM 586 O O . LEU A 1 74 ? 12.205 2.184 6.236 1.00 81.62 74 LEU A O 1
ATOM 590 N N . ASP A 1 75 ? 14.274 2.676 5.495 1.00 83.38 75 ASP A N 1
ATOM 591 C CA . ASP A 1 75 ? 14.958 2.401 6.763 1.00 83.38 75 ASP A CA 1
ATOM 592 C C . ASP A 1 75 ? 14.407 3.251 7.920 1.00 83.38 75 ASP A C 1
ATOM 594 O O . ASP A 1 75 ? 14.354 2.793 9.062 1.00 83.38 75 ASP A O 1
ATOM 598 N N . LEU A 1 76 ? 13.936 4.471 7.636 1.00 83.94 76 LEU A N 1
ATOM 599 C CA . LEU A 1 76 ? 13.259 5.329 8.616 1.00 83.94 76 LEU A CA 1
ATOM 600 C C . LEU A 1 76 ? 11.748 5.078 8.707 1.00 83.94 76 LEU A C 1
ATOM 602 O O . LEU A 1 76 ? 11.163 5.134 9.792 1.00 83.94 76 LEU A O 1
ATOM 606 N N . ALA A 1 77 ? 11.090 4.812 7.582 1.00 82.94 77 ALA A N 1
ATOM 607 C CA . ALA A 1 77 ? 9.645 4.661 7.512 1.00 82.94 77 ALA A CA 1
ATOM 608 C C . ALA A 1 77 ? 9.167 3.364 8.161 1.00 82.94 77 ALA A C 1
ATOM 610 O O . ALA A 1 77 ? 8.109 3.369 8.786 1.00 82.94 77 ALA A O 1
ATOM 611 N N . VAL A 1 78 ? 9.926 2.270 8.064 1.00 87.06 78 VAL A N 1
ATOM 612 C CA . VAL A 1 78 ? 9.586 0.987 8.699 1.00 87.06 78 VAL A CA 1
ATOM 613 C C . VAL A 1 78 ? 9.455 1.123 10.227 1.00 87.06 78 VAL A C 1
ATOM 615 O O . VAL A 1 78 ? 8.372 0.831 10.748 1.00 87.06 78 VAL A O 1
ATOM 618 N N . PRO A 1 79 ? 10.464 1.618 10.975 1.00 90.75 79 PRO A N 1
ATOM 619 C CA . PRO A 1 79 ? 10.328 1.800 12.419 1.00 90.75 79 PRO A CA 1
ATOM 620 C C . PRO A 1 79 ? 9.277 2.859 12.780 1.00 90.75 79 PRO A C 1
ATOM 622 O O . PRO A 1 79 ? 8.530 2.673 13.741 1.00 90.75 79 PRO A O 1
ATOM 625 N N . LEU A 1 80 ? 9.138 3.933 11.994 1.00 89.31 80 LEU A N 1
ATOM 626 C CA . LEU A 1 80 ? 8.093 4.939 12.218 1.00 89.31 80 LEU A CA 1
ATOM 627 C C . LEU A 1 80 ? 6.681 4.350 12.067 1.00 89.31 80 LEU A C 1
ATOM 629 O O . LEU A 1 80 ? 5.800 4.613 12.888 1.00 89.31 80 LEU A O 1
ATOM 633 N N . THR A 1 81 ? 6.473 3.521 11.044 1.00 89.44 81 THR A N 1
ATOM 634 C CA . THR A 1 81 ? 5.213 2.811 10.795 1.00 89.44 81 THR A CA 1
ATOM 635 C C . THR A 1 81 ? 4.893 1.877 11.954 1.00 89.44 81 THR A C 1
ATOM 637 O O . THR A 1 81 ? 3.751 1.845 12.413 1.00 89.44 81 THR A O 1
ATOM 640 N N . ALA A 1 82 ? 5.893 1.167 12.485 1.00 89.62 82 ALA A N 1
ATOM 641 C CA . ALA A 1 82 ? 5.719 0.320 13.659 1.00 89.62 82 ALA A CA 1
ATOM 642 C C . ALA A 1 82 ? 5.263 1.130 14.887 1.00 89.62 82 ALA A C 1
ATOM 644 O O . ALA A 1 82 ? 4.292 0.748 15.541 1.00 89.62 82 ALA A O 1
ATOM 645 N N . ILE A 1 83 ? 5.882 2.287 15.152 1.00 91.88 83 ILE A N 1
ATOM 646 C CA . ILE A 1 83 ? 5.499 3.175 16.264 1.00 91.88 83 ILE A CA 1
ATOM 647 C C . ILE A 1 83 ? 4.061 3.684 16.096 1.00 91.88 83 ILE A C 1
ATOM 649 O O . ILE A 1 83 ? 3.268 3.618 17.036 1.00 91.88 83 ILE A O 1
ATOM 653 N N . MET A 1 84 ? 3.697 4.154 14.900 1.00 90.19 84 MET A N 1
ATOM 654 C CA . MET A 1 84 ? 2.339 4.631 14.608 1.00 90.19 84 MET A CA 1
ATOM 655 C C . MET A 1 84 ? 1.296 3.516 14.734 1.00 90.19 84 MET A C 1
ATOM 657 O O . MET A 1 84 ? 0.203 3.742 15.254 1.00 90.19 84 MET A O 1
ATOM 661 N N . THR A 1 85 ? 1.650 2.299 14.317 1.00 89.81 85 THR A N 1
ATOM 662 C CA . THR A 1 85 ? 0.791 1.115 14.434 1.00 89.81 85 THR A CA 1
ATOM 663 C C . THR A 1 85 ? 0.570 0.745 15.898 1.00 89.81 85 THR A C 1
ATOM 665 O O . THR A 1 85 ? -0.570 0.540 16.315 1.00 89.81 85 THR A O 1
ATOM 668 N N . MET A 1 86 ? 1.635 0.731 16.707 1.00 91.56 86 MET A N 1
ATOM 669 C CA . MET A 1 86 ? 1.538 0.507 18.151 1.00 91.56 86 MET A CA 1
ATOM 670 C C . MET A 1 86 ? 0.687 1.583 18.830 1.00 91.56 86 MET A C 1
ATOM 672 O O . MET A 1 86 ? -0.187 1.260 19.631 1.00 91.56 86 MET A O 1
ATOM 676 N N . TRP A 1 87 ? 0.889 2.856 18.480 1.00 89.31 87 TRP A N 1
ATOM 677 C CA . TRP A 1 87 ? 0.104 3.961 19.026 1.00 89.31 87 TRP A CA 1
ATOM 678 C C . TRP A 1 87 ? -1.384 3.835 18.686 1.00 89.31 87 TRP A C 1
ATOM 680 O O . TRP A 1 87 ? -2.237 3.960 19.567 1.00 89.31 87 TRP A O 1
ATOM 690 N N . GLY A 1 88 ? -1.701 3.529 17.425 1.00 88.88 88 GLY A N 1
ATOM 691 C CA . GLY A 1 88 ? -3.068 3.271 16.981 1.00 88.88 88 GLY A CA 1
ATOM 692 C C . GLY A 1 88 ? -3.708 2.109 17.740 1.00 88.88 88 GLY A C 1
ATOM 693 O O . GLY A 1 88 ? -4.817 2.252 18.252 1.00 88.88 88 GLY A O 1
ATOM 694 N N . ALA A 1 89 ? -2.986 0.995 17.897 1.00 88.50 89 ALA A N 1
ATOM 695 C CA . ALA A 1 89 ? -3.455 -0.174 18.639 1.00 88.50 89 ALA A CA 1
ATOM 696 C C . ALA A 1 89 ? -3.745 0.141 20.117 1.00 88.50 89 ALA A C 1
ATOM 698 O O . ALA A 1 89 ? -4.822 -0.188 20.616 1.00 88.50 89 ALA A O 1
ATOM 699 N N . ILE A 1 90 ? -2.838 0.843 20.806 1.00 91.31 90 ILE A N 1
ATOM 700 C CA . ILE A 1 90 ? -3.035 1.266 22.203 1.00 91.31 90 ILE A CA 1
ATOM 701 C C . ILE A 1 90 ? -4.256 2.182 22.323 1.00 91.31 90 ILE A C 1
ATOM 703 O O . ILE A 1 90 ? -5.044 2.051 23.264 1.00 91.31 90 ILE A O 1
ATOM 707 N N . LEU A 1 91 ? -4.452 3.099 21.373 1.00 89.00 91 LEU A N 1
ATOM 708 C CA . LEU A 1 91 ? -5.594 4.008 21.389 1.00 89.00 91 LEU A CA 1
ATOM 709 C C . LEU A 1 91 ? -6.924 3.266 21.207 1.00 89.00 91 LEU A C 1
ATOM 711 O O . LEU A 1 91 ? -7.901 3.621 21.860 1.00 89.00 91 LEU A O 1
ATOM 715 N N . LEU A 1 92 ? -6.952 2.213 20.383 1.00 87.81 92 LEU A N 1
ATOM 716 C CA . LEU A 1 92 ? -8.121 1.342 20.238 1.00 87.81 92 LEU A CA 1
ATOM 717 C C . LEU A 1 92 ? -8.394 0.526 21.501 1.00 87.81 92 LEU A C 1
ATOM 719 O O . LEU A 1 92 ? -9.534 0.492 21.963 1.00 87.81 92 LEU A O 1
ATOM 723 N N . MET A 1 93 ? -7.361 -0.077 22.094 1.00 87.38 93 MET A N 1
ATOM 724 C CA . MET A 1 93 ? -7.493 -0.867 23.326 1.00 87.38 93 MET A CA 1
ATOM 725 C C . MET A 1 93 ? -7.945 -0.012 24.517 1.00 87.38 93 MET A C 1
ATOM 727 O O . MET A 1 93 ? -8.736 -0.459 25.342 1.00 87.38 93 MET A O 1
ATOM 731 N N . SER A 1 94 ? -7.480 1.237 24.593 1.00 89.25 94 SER A N 1
ATOM 732 C CA . SER A 1 94 ? -7.816 2.182 25.669 1.00 89.25 94 SER A CA 1
ATOM 733 C C . SER A 1 94 ? -9.048 3.051 25.381 1.00 89.25 94 SER A C 1
ATOM 735 O O . SER A 1 94 ? -9.383 3.933 26.179 1.00 89.25 94 SER A O 1
ATOM 737 N N . ALA A 1 95 ? -9.737 2.836 24.254 1.00 83.69 95 ALA A N 1
ATOM 738 C CA . ALA A 1 95 ? -10.860 3.679 23.864 1.00 83.69 95 ALA A CA 1
ATOM 739 C C . ALA A 1 95 ? -12.092 3.493 24.758 1.00 83.69 95 ALA A C 1
ATOM 741 O O . ALA A 1 95 ? -12.854 4.442 24.919 1.00 83.69 95 ALA A O 1
ATOM 742 N N . GLY A 1 96 ? -12.308 2.301 25.329 1.00 81.62 96 GLY A N 1
ATOM 743 C CA . GLY A 1 96 ? -13.426 2.037 26.248 1.00 81.62 96 GLY A CA 1
ATOM 744 C C . GLY A 1 96 ? -14.814 2.364 25.675 1.00 81.62 96 GLY A C 1
ATOM 745 O O . GLY A 1 96 ? -15.724 2.682 26.432 1.00 81.62 96 GLY A O 1
ATOM 746 N N . GLY A 1 97 ? -14.968 2.349 24.345 1.00 79.44 97 GLY A N 1
ATOM 747 C CA . GLY A 1 97 ? -16.202 2.740 23.655 1.00 79.44 97 GLY A CA 1
ATOM 748 C C . GLY A 1 97 ? -16.301 4.220 23.255 1.00 79.44 97 GLY A C 1
ATOM 749 O O . GLY A 1 97 ? -17.286 4.595 22.626 1.00 79.44 97 GLY A O 1
ATOM 750 N N . ASP A 1 98 ? -15.304 5.064 23.556 1.00 88.50 98 ASP A N 1
ATOM 751 C CA . ASP A 1 98 ? -15.277 6.460 23.098 1.00 88.50 98 ASP A CA 1
ATOM 752 C C . ASP A 1 98 ? -15.096 6.520 21.566 1.00 88.50 98 ASP A C 1
ATOM 754 O O . ASP A 1 98 ? -14.013 6.196 21.056 1.00 88.50 98 ASP A O 1
ATOM 758 N N . PRO A 1 99 ? -16.107 6.989 20.807 1.00 84.00 99 PRO A N 1
ATOM 759 C CA . PRO A 1 99 ? -16.060 7.007 19.347 1.00 84.00 99 PRO A CA 1
ATOM 760 C C . PRO A 1 99 ? -14.925 7.879 18.800 1.00 84.00 99 PRO A C 1
ATOM 762 O O . PRO A 1 99 ? -14.442 7.640 17.692 1.00 84.00 99 PRO A O 1
ATOM 765 N N . LYS A 1 100 ? -14.461 8.882 19.557 1.00 87.25 100 LYS A N 1
ATOM 766 C CA . LYS A 1 100 ? -13.371 9.759 19.128 1.00 87.25 100 LYS A CA 1
ATOM 767 C C . LYS A 1 100 ? -12.024 9.044 19.179 1.00 87.25 100 LYS A C 1
ATOM 769 O O . LYS A 1 100 ? -11.251 9.152 18.230 1.00 87.25 100 LYS A O 1
ATOM 774 N N . LYS A 1 101 ? -11.748 8.317 20.265 1.00 83.88 101 LYS A N 1
ATOM 775 C CA . LYS A 1 101 ? -10.508 7.540 20.424 1.00 83.88 101 LYS A CA 1
ATOM 776 C C . LYS A 1 101 ? -10.471 6.348 19.480 1.00 83.88 101 LYS A C 1
ATOM 778 O O . LYS A 1 101 ? -9.434 6.091 18.878 1.00 83.88 101 LYS A O 1
ATOM 783 N N . ILE A 1 102 ? -11.620 5.697 19.286 1.00 84.69 102 ILE A N 1
ATOM 784 C CA . ILE A 1 102 ? -11.779 4.651 18.275 1.00 84.69 102 ILE A CA 1
ATOM 785 C C . ILE A 1 102 ? -11.387 5.211 16.908 1.00 84.69 102 ILE A C 1
ATOM 787 O O . ILE A 1 102 ? -10.450 4.715 16.294 1.00 84.69 102 ILE A O 1
ATOM 791 N N . LYS A 1 103 ? -12.011 6.310 16.472 1.00 85.44 103 LYS A N 1
ATOM 792 C CA . LYS A 1 103 ? -11.713 6.892 15.161 1.00 85.44 103 LYS A CA 1
ATOM 793 C C . LYS A 1 103 ? -10.246 7.301 15.005 1.00 85.44 103 LYS A C 1
ATOM 795 O O . LYS A 1 103 ? -9.639 7.020 13.982 1.00 85.44 103 LYS A O 1
ATOM 800 N N . GLN A 1 104 ? -9.651 7.907 16.028 1.00 86.50 104 GLN A N 1
ATOM 801 C CA . GLN A 1 104 ? -8.239 8.294 15.983 1.00 86.50 104 GLN A CA 1
ATOM 802 C C . GLN A 1 104 ? -7.291 7.092 15.856 1.00 86.50 104 GLN A C 1
ATOM 804 O O . GLN A 1 104 ? -6.298 7.180 15.138 1.00 86.50 104 GLN A O 1
ATOM 809 N N . GLY A 1 105 ? -7.586 5.972 16.522 1.00 85.81 105 GLY A N 1
ATOM 810 C CA . GLY A 1 105 ? -6.743 4.777 16.461 1.00 85.81 105 GLY A CA 1
ATOM 811 C C . GLY A 1 105 ? -6.851 4.100 15.098 1.00 85.81 105 GLY A C 1
ATOM 812 O O . GLY A 1 105 ? -5.859 3.637 14.543 1.00 85.81 105 GLY A O 1
ATOM 813 N N . GLN A 1 106 ? -8.055 4.130 14.526 1.00 82.50 106 GLN A N 1
ATOM 814 C CA . GLN A 1 106 ? -8.350 3.642 13.181 1.00 82.50 106 GLN A CA 1
ATOM 815 C C . GLN A 1 106 ? -7.645 4.469 12.105 1.00 82.50 106 GLN A C 1
ATOM 817 O O . GLN A 1 106 ? -7.012 3.911 11.207 1.00 82.50 106 GLN A O 1
ATOM 822 N N . ASP A 1 107 ? -7.711 5.794 12.224 1.00 85.62 107 ASP A N 1
ATOM 823 C CA . ASP A 1 107 ? -7.031 6.712 11.318 1.00 85.62 107 ASP A CA 1
ATOM 824 C C . ASP A 1 107 ? -5.509 6.496 11.394 1.00 85.62 107 ASP A C 1
ATOM 826 O O . ASP A 1 107 ? -4.860 6.356 10.361 1.00 85.62 107 ASP A O 1
ATOM 830 N N . ALA A 1 108 ? -4.938 6.374 12.600 1.00 88.12 108 ALA A N 1
ATOM 831 C CA . ALA A 1 108 ? -3.506 6.124 12.789 1.00 88.12 108 ALA A CA 1
ATOM 832 C C . ALA A 1 108 ? -3.032 4.829 12.107 1.00 88.12 108 ALA A C 1
ATOM 834 O O . ALA A 1 108 ? -2.023 4.846 11.402 1.00 88.12 108 ALA A O 1
ATOM 835 N N . LEU A 1 109 ? -3.778 3.729 12.258 1.00 87.44 109 LEU A N 1
ATOM 836 C CA . LEU A 1 109 ? -3.476 2.460 11.586 1.00 87.44 109 LEU A CA 1
ATOM 837 C C . LEU A 1 109 ? -3.598 2.577 10.064 1.00 87.44 109 LEU A C 1
ATOM 839 O O . LEU A 1 109 ? -2.737 2.095 9.333 1.00 87.44 109 LEU A O 1
ATOM 843 N N . THR A 1 110 ? -4.638 3.257 9.583 1.00 84.19 110 THR A N 1
ATOM 844 C CA . THR A 1 110 ? -4.849 3.456 8.144 1.00 84.19 110 THR A CA 1
ATOM 845 C C . THR A 1 110 ? -3.704 4.261 7.536 1.00 84.19 110 THR A C 1
ATOM 847 O O . THR A 1 110 ? -3.143 3.854 6.522 1.00 84.19 110 THR A O 1
ATOM 850 N N . TYR A 1 111 ? -3.297 5.363 8.170 1.00 85.44 111 TYR A N 1
ATOM 851 C CA . TYR A 1 111 ? -2.176 6.174 7.693 1.00 85.44 111 TYR A CA 1
ATOM 852 C C . TYR A 1 111 ? -0.841 5.435 7.755 1.00 85.44 111 TYR A C 1
ATOM 854 O O . TYR A 1 111 ? -0.030 5.604 6.848 1.00 85.44 111 TYR A O 1
ATOM 862 N N . ALA A 1 112 ? -0.622 4.601 8.774 1.00 87.81 112 ALA A N 1
ATOM 863 C CA . ALA A 1 112 ? 0.577 3.776 8.874 1.00 87.81 112 ALA A CA 1
ATOM 864 C C . ALA A 1 112 ? 0.692 2.826 7.669 1.00 87.81 112 ALA A C 1
ATOM 866 O O . ALA A 1 112 ? 1.723 2.794 6.998 1.00 87.81 112 ALA A O 1
ATOM 867 N N . VAL A 1 113 ? -0.389 2.116 7.328 1.00 87.12 113 VAL A N 1
ATOM 868 C CA . VAL A 1 113 ? -0.351 1.187 6.193 1.00 87.12 113 VAL A CA 1
ATOM 869 C C . VAL A 1 113 ? -0.306 1.914 4.851 1.00 87.12 113 VAL A C 1
ATOM 871 O O . VAL A 1 113 ? 0.458 1.523 3.973 1.00 87.12 113 VAL A O 1
ATOM 874 N N . VAL A 1 114 ? -1.075 2.991 4.684 1.00 85.88 114 VAL A N 1
ATOM 875 C CA . VAL A 1 114 ? -1.043 3.785 3.447 1.00 85.88 114 VAL A CA 1
ATOM 876 C C . VAL A 1 114 ? 0.350 4.375 3.222 1.00 85.88 114 VAL A C 1
ATOM 878 O O . VAL A 1 114 ? 0.856 4.310 2.106 1.00 85.88 114 VAL A O 1
ATOM 881 N N . GLY A 1 115 ? 1.000 4.891 4.269 1.00 83.94 115 GLY A N 1
ATOM 882 C CA . GLY A 1 115 ? 2.362 5.419 4.185 1.00 83.94 115 GLY A CA 1
ATOM 883 C C . GLY A 1 115 ? 3.366 4.367 3.714 1.00 83.94 115 GLY A C 1
ATOM 884 O O . GLY A 1 115 ? 4.134 4.623 2.790 1.00 83.94 115 GLY A O 1
ATOM 885 N N . LEU A 1 116 ? 3.308 3.162 4.282 1.00 86.12 116 LEU A N 1
ATOM 886 C CA . LEU A 1 116 ? 4.182 2.058 3.889 1.00 86.12 116 LEU A CA 1
ATOM 887 C C . LEU A 1 116 ? 3.898 1.570 2.458 1.00 86.12 116 LEU A C 1
ATOM 889 O O . LEU A 1 116 ? 4.826 1.367 1.677 1.00 86.12 116 LEU A O 1
ATOM 893 N N . ALA A 1 117 ? 2.625 1.455 2.077 1.00 84.06 117 ALA A N 1
ATOM 894 C CA . ALA A 1 117 ? 2.225 1.039 0.736 1.00 84.06 117 ALA A CA 1
ATOM 895 C C . ALA A 1 117 ? 2.675 2.032 -0.350 1.00 84.06 117 ALA A C 1
ATOM 897 O O . ALA A 1 117 ? 3.127 1.612 -1.413 1.00 84.06 117 ALA A O 1
ATOM 898 N N . VAL A 1 118 ? 2.605 3.342 -0.089 1.00 84.50 118 VAL A N 1
ATOM 899 C CA . VAL A 1 118 ? 3.083 4.369 -1.031 1.00 84.50 118 VAL A CA 1
ATOM 900 C C . VAL A 1 118 ? 4.580 4.224 -1.292 1.00 84.50 118 VAL A C 1
ATOM 902 O O . VAL A 1 118 ? 5.005 4.291 -2.444 1.00 84.50 118 VAL A O 1
ATOM 905 N N . ILE A 1 119 ? 5.380 3.979 -0.255 1.00 82.69 119 ILE A N 1
ATOM 906 C CA . ILE A 1 119 ? 6.829 3.827 -0.419 1.00 82.69 119 ILE A CA 1
ATOM 907 C C . ILE A 1 119 ? 7.154 2.553 -1.213 1.00 82.69 119 ILE A C 1
ATOM 909 O O . ILE A 1 119 ? 7.989 2.605 -2.114 1.00 82.69 119 ILE A O 1
ATOM 913 N N . MET A 1 120 ? 6.431 1.453 -0.970 1.00 81.12 120 MET A N 1
ATOM 914 C CA . MET A 1 120 ? 6.556 0.222 -1.766 1.00 81.12 120 MET A CA 1
ATOM 915 C C . MET A 1 120 ? 6.220 0.438 -3.249 1.00 81.12 120 MET A C 1
ATOM 917 O O . MET A 1 120 ? 6.918 -0.083 -4.118 1.00 81.12 120 MET A O 1
ATOM 921 N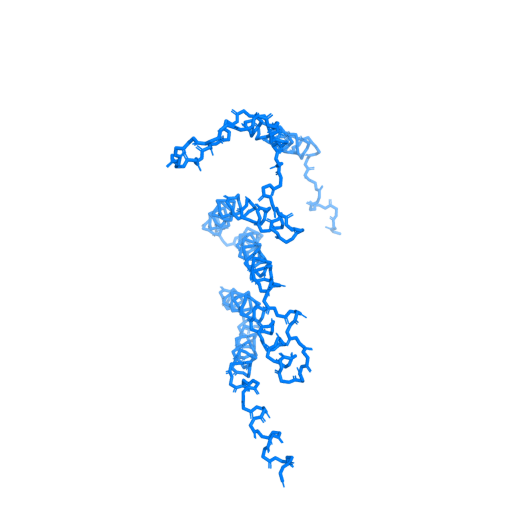 N . ILE A 1 121 ? 5.183 1.228 -3.563 1.00 80.88 121 ILE A N 1
ATOM 922 C CA . ILE A 1 121 ? 4.860 1.587 -4.956 1.00 80.88 121 ILE A CA 1
ATOM 923 C C . ILE A 1 121 ? 6.028 2.351 -5.584 1.00 80.88 121 ILE A C 1
ATOM 925 O O . ILE A 1 121 ? 6.434 2.045 -6.702 1.00 80.88 121 ILE A O 1
ATOM 929 N N . ILE A 1 122 ? 6.573 3.342 -4.874 1.00 79.06 122 ILE A N 1
ATOM 930 C CA . ILE A 1 122 ? 7.672 4.174 -5.369 1.00 79.06 122 ILE A CA 1
ATOM 931 C C . ILE A 1 122 ? 8.910 3.311 -5.645 1.00 79.06 122 ILE A C 1
ATOM 933 O O . ILE A 1 122 ? 9.442 3.352 -6.751 1.00 79.06 122 ILE A O 1
ATOM 937 N N . GLU A 1 123 ? 9.336 2.477 -4.698 1.00 75.19 123 GLU A N 1
ATOM 938 C CA . GLU A 1 123 ? 10.459 1.548 -4.889 1.00 75.19 123 GLU A CA 1
ATOM 939 C C . GLU A 1 123 ? 10.250 0.627 -6.102 1.00 75.19 123 GLU A C 1
ATOM 941 O O . GLU A 1 123 ? 11.148 0.450 -6.936 1.00 75.19 123 GLU A O 1
ATOM 946 N N . GLY A 1 124 ? 9.035 0.092 -6.236 1.00 72.25 124 GLY A N 1
ATOM 947 C CA . GLY A 1 124 ? 8.636 -0.727 -7.368 1.00 72.25 124 GLY A CA 1
ATOM 948 C C . GLY A 1 124 ? 8.756 0.006 -8.707 1.00 72.25 124 GLY A C 1
ATOM 949 O O . GLY A 1 124 ? 9.247 -0.565 -9.683 1.00 72.25 124 GLY A O 1
ATOM 950 N N . LEU A 1 125 ? 8.350 1.281 -8.755 1.00 71.75 125 LEU A N 1
ATOM 951 C CA . LEU A 1 125 ? 8.420 2.119 -9.958 1.00 71.75 125 LEU A CA 1
ATOM 952 C C . LEU A 1 125 ? 9.870 2.388 -10.367 1.00 71.75 125 LEU A C 1
ATOM 954 O O . LEU A 1 125 ? 10.219 2.183 -11.528 1.00 71.75 125 LEU A O 1
ATOM 958 N N . PHE A 1 126 ? 10.730 2.785 -9.425 1.00 67.81 126 PHE A N 1
ATOM 959 C CA . PHE A 1 126 ? 12.140 3.084 -9.708 1.00 67.81 126 PHE A CA 1
ATOM 960 C C . PHE A 1 126 ? 12.934 1.853 -10.152 1.00 67.81 126 PHE A C 1
ATOM 962 O O . PHE A 1 126 ? 13.772 1.952 -11.048 1.00 67.81 126 PHE A O 1
ATOM 969 N N . SER A 1 127 ? 12.641 0.687 -9.574 1.00 64.44 127 SER A N 1
ATOM 970 C CA . SER A 1 127 ? 13.281 -0.579 -9.954 1.00 64.44 127 SER A CA 1
ATOM 971 C C . SER A 1 127 ? 12.938 -1.017 -11.380 1.00 64.44 127 SER A C 1
ATOM 973 O O . SER A 1 127 ? 13.687 -1.776 -11.996 1.00 64.44 127 SER A O 1
ATOM 975 N N . PHE A 1 128 ? 11.815 -0.541 -11.925 1.00 58.06 128 PHE A N 1
ATOM 976 C CA . PHE A 1 128 ? 11.342 -0.926 -13.250 1.00 58.06 128 PHE A CA 1
ATOM 977 C C . PHE A 1 128 ? 11.806 0.018 -14.374 1.00 58.06 128 PHE A C 1
ATOM 979 O O . PHE A 1 128 ? 11.957 -0.426 -15.514 1.00 58.06 128 PHE A O 1
ATOM 986 N N . SER A 1 129 ? 12.123 1.279 -14.059 1.00 56.00 129 SER A N 1
ATOM 987 C CA . SER A 1 129 ? 12.508 2.319 -15.028 1.00 56.00 129 SER A CA 1
ATOM 988 C C . SER A 1 129 ? 13.781 2.037 -15.848 1.00 56.00 129 SER A C 1
ATOM 990 O O . SER A 1 129 ? 14.019 2.735 -16.826 1.00 56.00 129 SER A O 1
ATOM 992 N N . ILE A 1 130 ? 14.607 1.045 -15.488 1.00 52.84 130 ILE A N 1
ATOM 993 C CA . ILE A 1 130 ? 15.944 0.848 -16.089 1.00 52.84 130 ILE A CA 1
ATOM 994 C C . ILE A 1 130 ? 15.990 -0.168 -17.247 1.00 52.84 130 ILE A C 1
ATOM 996 O O . ILE A 1 130 ? 16.946 -0.148 -18.010 1.00 52.84 130 ILE A O 1
ATOM 1000 N N . LYS A 1 131 ? 14.991 -1.038 -17.450 1.00 52.88 131 LYS A N 1
ATOM 1001 C CA . LYS A 1 131 ? 15.077 -2.077 -18.510 1.00 52.88 131 LYS A CA 1
ATOM 1002 C C . LYS A 1 131 ? 14.142 -1.890 -19.702 1.00 52.88 131 LYS A C 1
ATOM 1004 O O . LYS A 1 131 ? 14.195 -2.675 -20.634 1.00 52.88 131 LYS A O 1
ATOM 1009 N N . THR A 1 132 ? 13.267 -0.891 -19.664 1.00 53.72 132 THR A N 1
ATOM 1010 C CA . THR A 1 132 ? 12.021 -0.979 -20.437 1.00 53.72 132 THR A CA 1
ATOM 1011 C C . THR A 1 132 ? 11.854 0.119 -21.493 1.00 53.72 132 THR A C 1
ATOM 1013 O O . THR A 1 132 ? 11.160 -0.090 -22.484 1.00 53.72 132 THR A O 1
ATOM 1016 N N . ILE A 1 133 ? 12.484 1.284 -21.315 1.00 53.59 133 ILE A N 1
ATOM 1017 C CA . ILE A 1 133 ? 12.251 2.446 -22.194 1.00 53.59 133 ILE A CA 1
ATOM 1018 C C . ILE A 1 133 ? 13.205 2.462 -23.400 1.00 53.59 133 ILE A C 1
ATOM 1020 O O . ILE A 1 133 ? 12.854 3.003 -24.442 1.00 53.59 133 ILE A O 1
ATOM 1024 N N . GLU A 1 134 ? 14.360 1.802 -23.316 1.00 54.72 134 GLU A N 1
ATOM 1025 C CA . GLU A 1 134 ? 15.328 1.743 -24.424 1.00 54.72 134 GLU A CA 1
ATOM 1026 C C . GLU A 1 134 ? 14.979 0.671 -25.480 1.00 54.72 134 GLU A C 1
ATOM 1028 O O . GLU A 1 134 ? 15.466 0.714 -26.604 1.00 54.72 134 GLU A O 1
ATOM 1033 N N . GLU A 1 135 ? 14.064 -0.253 -25.162 1.00 53.84 135 GLU A N 1
ATOM 1034 C CA . GLU A 1 135 ? 13.763 -1.439 -25.984 1.00 53.84 135 GLU A CA 1
ATOM 1035 C C . GLU A 1 135 ? 12.327 -1.447 -26.555 1.00 53.84 135 GLU A C 1
ATOM 1037 O O . GLU A 1 135 ? 11.820 -2.447 -27.073 1.00 53.84 135 GLU A O 1
ATOM 1042 N N . ALA A 1 136 ? 11.643 -0.303 -26.489 1.00 53.00 136 ALA A N 1
ATOM 1043 C CA . ALA A 1 136 ? 10.277 -0.133 -26.973 1.00 53.00 136 ALA A CA 1
ATOM 1044 C C . ALA A 1 136 ? 10.216 0.271 -28.459 1.00 53.00 136 ALA A C 1
ATOM 1046 O O . ALA A 1 136 ? 9.594 1.264 -28.816 1.00 53.00 136 ALA A O 1
ATOM 1047 N N . ASN A 1 137 ? 10.820 -0.523 -29.347 1.00 61.31 137 ASN A N 1
ATOM 1048 C CA . ASN A 1 137 ? 10.643 -0.356 -30.800 1.00 61.31 137 ASN A CA 1
ATOM 1049 C C . ASN A 1 137 ? 9.417 -1.112 -31.351 1.00 61.31 137 ASN A C 1
ATOM 1051 O O . ASN A 1 137 ? 9.139 -1.050 -32.545 1.00 61.31 137 ASN A O 1
ATOM 1055 N N . ASN A 1 138 ? 8.672 -1.830 -30.499 1.00 71.50 138 ASN A N 1
ATOM 1056 C CA . ASN A 1 138 ? 7.550 -2.680 -30.902 1.00 71.50 138 ASN A CA 1
ATOM 1057 C C . ASN A 1 138 ? 6.306 -2.444 -30.034 1.00 71.50 138 ASN A C 1
ATOM 1059 O O . ASN A 1 138 ? 6.401 -2.300 -28.813 1.00 71.50 138 ASN A O 1
ATOM 1063 N N . VAL A 1 139 ? 5.125 -2.498 -30.663 1.00 69.81 139 VAL A N 1
ATOM 1064 C CA . VAL A 1 139 ? 3.812 -2.359 -29.999 1.00 69.81 139 VAL A CA 1
ATOM 1065 C C . VAL A 1 139 ? 3.658 -3.394 -28.873 1.00 69.81 139 VAL A C 1
ATOM 1067 O O . VAL A 1 139 ? 3.183 -3.073 -27.789 1.00 69.81 139 VAL A O 1
ATOM 1070 N N . SER A 1 140 ? 4.171 -4.610 -29.078 1.00 70.25 140 SER A N 1
ATOM 1071 C CA . SER A 1 140 ? 4.179 -5.694 -28.086 1.00 70.25 140 SER A CA 1
ATOM 1072 C C . SER A 1 140 ? 4.938 -5.348 -26.802 1.00 70.25 140 SER A C 1
ATOM 1074 O O . SER A 1 140 ? 4.478 -5.694 -25.714 1.00 70.25 140 SER A O 1
ATOM 1076 N N . SER A 1 141 ? 6.071 -4.645 -26.913 1.00 69.88 141 SER A N 1
ATOM 1077 C CA . SER A 1 141 ? 6.848 -4.213 -25.750 1.00 69.88 141 SER A CA 1
ATOM 1078 C C . SER A 1 141 ? 6.049 -3.195 -24.944 1.00 69.88 141 SER A C 1
ATOM 1080 O O . SER A 1 141 ? 5.876 -3.387 -23.746 1.00 69.88 141 SER A O 1
ATOM 1082 N N . LEU A 1 142 ? 5.473 -2.181 -25.609 1.00 68.06 142 LEU A N 1
ATOM 1083 C CA . LEU A 1 142 ? 4.664 -1.129 -24.978 1.00 68.06 142 LEU A CA 1
ATOM 1084 C C . LEU A 1 142 ? 3.476 -1.687 -24.191 1.00 68.06 142 LEU A C 1
ATOM 1086 O O . LEU A 1 142 ? 3.219 -1.238 -23.076 1.00 68.06 142 LEU A O 1
ATOM 1090 N N . LEU A 1 143 ? 2.778 -2.691 -24.728 1.00 70.00 143 LEU A N 1
ATOM 1091 C CA . LEU A 1 143 ? 1.676 -3.314 -24.000 1.00 70.00 143 LEU A CA 1
ATOM 1092 C C . LEU A 1 143 ? 2.172 -4.027 -22.728 1.00 70.00 143 LEU A C 1
ATOM 1094 O O . LEU A 1 143 ? 1.566 -3.847 -21.674 1.00 70.00 143 LEU A O 1
ATOM 1098 N N . GLN A 1 144 ? 3.292 -4.762 -22.778 1.00 72.12 144 GLN A N 1
ATOM 1099 C CA . GLN A 1 144 ? 3.858 -5.417 -21.585 1.00 72.12 144 GLN A CA 1
ATOM 1100 C C . GLN A 1 144 ? 4.315 -4.409 -20.527 1.00 72.12 144 GLN A C 1
ATOM 1102 O O . GLN A 1 144 ? 4.146 -4.647 -19.330 1.00 72.12 144 GLN A O 1
ATOM 1107 N N . VAL A 1 145 ? 4.862 -3.267 -20.960 1.00 73.44 145 VAL A N 1
ATOM 1108 C CA . VAL A 1 145 ? 5.193 -2.153 -20.062 1.00 73.44 145 VAL A CA 1
ATOM 1109 C C . VAL A 1 145 ? 3.943 -1.718 -19.303 1.00 73.44 145 VAL A C 1
ATOM 1111 O O . VAL A 1 145 ? 3.961 -1.653 -18.074 1.00 73.44 145 VAL A O 1
ATOM 1114 N N . ILE A 1 146 ? 2.848 -1.470 -20.028 1.00 72.50 146 ILE A N 1
ATOM 1115 C CA . ILE A 1 146 ? 1.580 -0.999 -19.461 1.00 72.50 146 ILE A CA 1
ATOM 1116 C C . ILE A 1 146 ? 1.013 -2.008 -18.454 1.00 72.50 146 ILE A C 1
ATOM 1118 O O . ILE A 1 146 ? 0.674 -1.599 -17.346 1.00 72.50 146 ILE A O 1
ATOM 1122 N N . GLU A 1 147 ? 0.954 -3.307 -18.775 1.00 74.31 147 GLU A N 1
ATOM 1123 C CA . GLU A 1 147 ? 0.477 -4.345 -17.837 1.00 74.31 147 GLU A CA 1
ATOM 1124 C C . GLU A 1 147 ? 1.323 -4.396 -16.570 1.00 74.31 147 GLU A C 1
ATOM 1126 O O . GLU A 1 147 ? 0.792 -4.455 -15.459 1.00 74.31 147 GLU A O 1
ATOM 1131 N N . ARG A 1 148 ? 2.647 -4.318 -16.716 1.00 74.75 148 ARG A N 1
ATOM 1132 C CA . ARG A 1 148 ? 3.549 -4.371 -15.572 1.00 74.75 148 ARG A CA 1
ATOM 1133 C C . ARG A 1 148 ? 3.380 -3.161 -14.660 1.00 74.75 148 ARG A C 1
ATOM 1135 O O . ARG A 1 148 ? 3.354 -3.342 -13.446 1.00 74.75 148 ARG A O 1
ATOM 1142 N N . TYR A 1 149 ? 3.185 -1.960 -15.208 1.00 76.38 149 TYR A N 1
ATOM 1143 C CA . TYR A 1 149 ? 2.813 -0.788 -14.407 1.00 76.38 149 TYR A CA 1
ATOM 1144 C C . TYR A 1 149 ? 1.433 -0.949 -13.753 1.00 76.38 149 TYR A C 1
ATOM 1146 O O . TYR A 1 149 ? 1.263 -0.576 -12.591 1.00 76.38 149 TYR A O 1
ATOM 1154 N N . LEU A 1 150 ? 0.464 -1.545 -14.454 1.00 77.44 150 LEU A N 1
ATOM 1155 C CA . LEU A 1 150 ? -0.875 -1.808 -13.924 1.00 77.44 150 LEU A CA 1
ATOM 1156 C C . LEU A 1 150 ? -0.832 -2.750 -12.711 1.00 77.44 150 LEU A C 1
ATOM 1158 O O . LEU A 1 150 ? -1.493 -2.484 -11.713 1.00 77.44 150 LEU A O 1
ATOM 1162 N N . LEU A 1 151 ? -0.019 -3.808 -12.764 1.00 79.69 151 LEU A N 1
ATOM 1163 C CA . LEU A 1 151 ? 0.202 -4.741 -11.651 1.00 79.69 151 LEU A CA 1
ATOM 1164 C C . LEU A 1 151 ? 0.966 -4.093 -10.496 1.00 79.69 151 LEU A C 1
ATOM 1166 O O . LEU A 1 151 ? 0.619 -4.272 -9.330 1.00 79.69 151 LEU A O 1
ATOM 1170 N N . LEU A 1 152 ? 1.999 -3.324 -10.829 1.00 76.69 152 LEU A N 1
ATOM 1171 C CA . LEU A 1 152 ? 2.882 -2.684 -9.865 1.00 76.69 152 LEU A CA 1
ATOM 1172 C C . LEU A 1 152 ? 2.162 -1.647 -9.002 1.00 76.69 152 LEU A C 1
ATOM 1174 O O . LEU A 1 152 ? 2.427 -1.546 -7.810 1.00 76.69 152 LEU A O 1
ATOM 1178 N N . ILE A 1 153 ? 1.247 -0.885 -9.599 1.00 79.75 153 ILE A N 1
ATOM 1179 C CA . ILE A 1 153 ? 0.432 0.097 -8.880 1.00 79.75 153 ILE A CA 1
ATOM 1180 C C . ILE A 1 153 ? -0.837 -0.584 -8.334 1.00 79.75 153 ILE A C 1
ATOM 1182 O O . ILE A 1 153 ? -1.240 -0.342 -7.196 1.00 79.75 153 ILE A O 1
ATOM 1186 N N . GLY A 1 154 ? -1.446 -1.486 -9.109 1.00 82.38 154 GLY A N 1
ATOM 1187 C CA . GLY A 1 154 ? -2.676 -2.191 -8.750 1.00 82.38 154 GLY A CA 1
ATOM 1188 C C . GLY A 1 154 ? -2.539 -3.098 -7.528 1.00 82.38 154 GLY A C 1
ATOM 1189 O O . GLY A 1 154 ? -3.447 -3.125 -6.702 1.00 82.38 154 GLY A O 1
ATOM 1190 N N . GLY A 1 155 ? -1.407 -3.789 -7.359 1.00 85.12 155 GLY A N 1
ATOM 1191 C CA . GLY A 1 155 ? -1.155 -4.670 -6.214 1.00 85.12 155 GLY A CA 1
ATOM 1192 C C . GLY A 1 155 ? -1.184 -3.929 -4.868 1.00 85.12 155 GLY A C 1
ATOM 1193 O O . GLY A 1 155 ? -2.017 -4.245 -4.017 1.00 85.12 155 GLY A O 1
ATOM 1194 N N . PRO A 1 156 ? -0.344 -2.902 -4.660 1.00 83.94 156 PRO A N 1
ATOM 1195 C CA . PRO A 1 156 ? -0.357 -2.110 -3.432 1.00 83.94 156 PRO A CA 1
ATOM 1196 C C . PRO A 1 156 ? -1.667 -1.342 -3.204 1.00 83.94 156 PRO A C 1
ATOM 1198 O O . PRO A 1 156 ? -2.147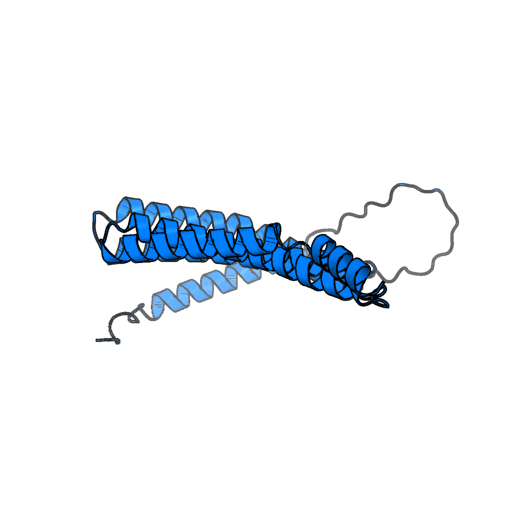 -1.276 -2.072 1.00 83.94 156 PRO A O 1
ATOM 1201 N N . ILE A 1 157 ? -2.295 -0.810 -4.263 1.00 86.88 157 ILE A N 1
ATOM 1202 C CA . ILE A 1 157 ? -3.627 -0.188 -4.157 1.00 86.88 157 ILE A CA 1
ATOM 1203 C C . ILE A 1 157 ? -4.654 -1.205 -3.659 1.00 86.88 157 ILE A C 1
ATOM 1205 O O . ILE A 1 157 ? -5.472 -0.886 -2.795 1.00 86.88 157 ILE A O 1
ATOM 1209 N N . ALA A 1 158 ? -4.608 -2.436 -4.164 1.00 88.12 158 ALA A N 1
ATOM 1210 C CA . ALA A 1 158 ? -5.512 -3.475 -3.714 1.00 88.12 158 ALA A CA 1
ATOM 1211 C C . ALA A 1 158 ? -5.308 -3.815 -2.237 1.00 88.12 158 ALA A C 1
ATOM 1213 O O . ALA A 1 158 ? -6.294 -3.967 -1.525 1.00 88.12 158 ALA A O 1
ATOM 1214 N N . ILE A 1 159 ? -4.066 -3.854 -1.744 1.00 88.31 159 ILE A N 1
ATOM 1215 C CA . ILE A 1 159 ? -3.787 -4.028 -0.309 1.00 88.31 159 ILE A CA 1
ATOM 1216 C C . ILE A 1 159 ? -4.469 -2.921 0.504 1.00 88.31 159 ILE A C 1
ATOM 1218 O O . ILE A 1 159 ? -5.173 -3.217 1.469 1.00 88.31 159 ILE A O 1
ATOM 1222 N N . ILE A 1 160 ? -4.335 -1.657 0.090 1.00 87.19 160 ILE A N 1
ATOM 1223 C CA . ILE A 1 160 ? -4.995 -0.522 0.756 1.00 87.19 160 ILE A CA 1
ATOM 1224 C C . ILE A 1 160 ? -6.518 -0.704 0.756 1.00 87.19 160 ILE A C 1
ATOM 1226 O O . ILE A 1 160 ? -7.166 -0.509 1.785 1.00 87.19 160 ILE A O 1
ATOM 1230 N N . MET A 1 161 ? -7.099 -1.106 -0.374 1.00 88.88 161 MET A N 1
ATOM 1231 C CA . MET A 1 161 ? -8.544 -1.298 -0.501 1.00 88.88 161 MET A CA 1
ATOM 1232 C C . MET A 1 161 ? -9.048 -2.491 0.316 1.00 88.88 161 MET A C 1
ATOM 1234 O O . MET A 1 161 ? -10.093 -2.390 0.957 1.00 88.88 161 MET A O 1
ATOM 1238 N N . PHE A 1 162 ? -8.301 -3.594 0.373 1.00 92.00 162 PHE A N 1
ATOM 1239 C CA . PHE A 1 162 ? -8.618 -4.726 1.241 1.00 92.00 162 PHE A CA 1
ATOM 1240 C 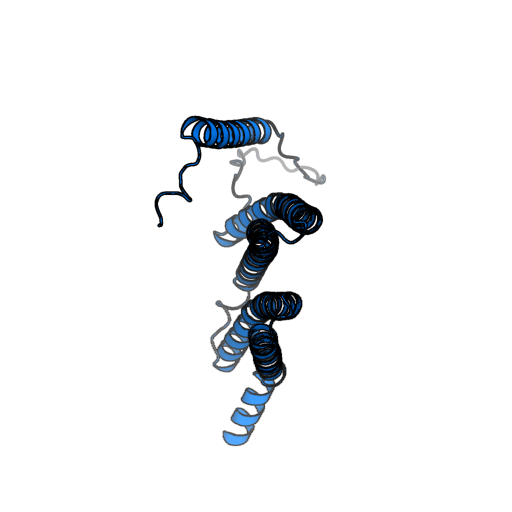C . PHE A 1 162 ? -8.561 -4.328 2.714 1.00 92.00 162 PHE A C 1
ATOM 1242 O O . PHE A 1 162 ? -9.468 -4.654 3.477 1.00 92.00 162 PHE A O 1
ATOM 1249 N N . LEU A 1 163 ? -7.553 -3.563 3.124 1.00 89.19 163 LEU A N 1
ATOM 1250 C CA . LEU A 1 163 ? -7.464 -3.081 4.499 1.00 89.19 163 LEU A CA 1
ATOM 1251 C C . LEU A 1 163 ? -8.583 -2.098 4.833 1.00 89.19 163 LEU A C 1
ATOM 1253 O O . LEU A 1 163 ? -9.192 -2.211 5.893 1.00 89.19 163 LEU A O 1
ATOM 1257 N N . TYR A 1 164 ? -8.923 -1.196 3.912 1.00 85.81 164 TYR A N 1
ATOM 1258 C CA . TYR A 1 164 ? -10.061 -0.293 4.058 1.00 85.81 164 TYR A CA 1
ATOM 1259 C C . TYR A 1 164 ? -11.395 -1.053 4.163 1.00 85.81 164 TYR A C 1
ATOM 1261 O O . TYR A 1 164 ? -12.229 -0.734 5.011 1.00 85.81 164 TYR A O 1
ATOM 1269 N N . GLY A 1 165 ? -11.591 -2.093 3.349 1.00 90.12 165 GLY A N 1
ATOM 1270 C CA . GLY A 1 165 ? -12.753 -2.980 3.429 1.00 90.12 165 GLY A CA 1
ATOM 1271 C C . GLY A 1 165 ? -12.825 -3.723 4.765 1.00 90.12 165 GLY A C 1
ATOM 1272 O O . GLY A 1 165 ? -13.862 -3.696 5.429 1.00 90.12 165 GLY A O 1
ATOM 1273 N N . GLY A 1 166 ? -11.714 -4.319 5.208 1.00 89.50 166 GLY A N 1
ATOM 1274 C CA . GLY A 1 166 ? -11.630 -5.018 6.497 1.00 89.50 166 GLY A CA 1
ATOM 1275 C C . GLY A 1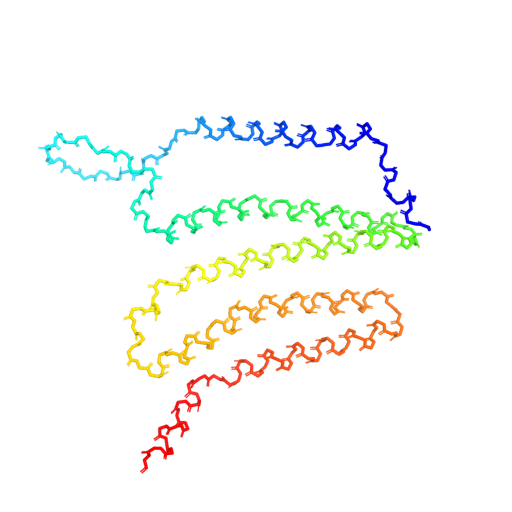 166 ? -11.901 -4.081 7.665 1.00 89.50 166 GLY A C 1
ATOM 1276 O O . GLY A 1 166 ? -12.631 -4.418 8.597 1.00 89.50 166 GLY A O 1
ATOM 1277 N N . PHE A 1 167 ? -11.402 -2.856 7.555 1.00 83.31 167 PHE A N 1
ATOM 1278 C CA . PHE A 1 167 ? -11.660 -1.801 8.508 1.00 83.31 167 PHE A CA 1
ATOM 1279 C C . PHE A 1 167 ? -13.151 -1.426 8.583 1.00 83.31 167 PHE A C 1
ATOM 1281 O O . PHE A 1 167 ? -13.735 -1.429 9.669 1.00 83.31 167 PHE A O 1
ATOM 1288 N N . LEU A 1 168 ? -13.799 -1.167 7.441 1.00 85.50 168 LEU A N 1
ATOM 1289 C CA . LEU A 1 168 ? -15.236 -0.881 7.388 1.00 85.50 168 LEU A CA 1
ATOM 1290 C C . LEU A 1 168 ? -16.064 -2.010 8.016 1.00 85.50 168 LEU A C 1
ATOM 1292 O O . LEU A 1 168 ? -17.005 -1.734 8.764 1.00 85.50 168 LEU A O 1
ATOM 1296 N N . MET A 1 169 ? -15.687 -3.264 7.770 1.00 87.56 169 MET A N 1
ATOM 1297 C CA . MET A 1 169 ? -16.349 -4.431 8.349 1.00 87.56 169 MET A CA 1
ATOM 1298 C C . MET A 1 169 ? -16.205 -4.479 9.880 1.00 87.56 169 MET A C 1
ATOM 1300 O O . MET A 1 169 ? -17.187 -4.727 10.578 1.00 87.56 169 MET A O 1
ATOM 1304 N N . GLY A 1 170 ? -15.026 -4.138 10.412 1.00 82.44 170 GLY A N 1
ATOM 1305 C CA . GLY A 1 170 ? -14.754 -4.083 11.854 1.00 82.44 170 GLY A CA 1
ATOM 1306 C C . GLY A 1 170 ? -15.563 -3.033 12.628 1.00 82.44 170 GLY A C 1
ATOM 1307 O O . GLY A 1 170 ? -15.722 -3.156 13.838 1.00 82.44 170 GLY A O 1
ATOM 1308 N N . THR A 1 171 ? -16.124 -2.019 11.956 1.00 78.56 171 THR A N 1
ATOM 1309 C CA . THR A 1 171 ? -16.992 -1.016 12.609 1.00 78.56 171 THR A CA 1
ATOM 1310 C C . THR A 1 171 ? -18.417 -1.505 12.904 1.00 78.56 171 THR A C 1
ATOM 1312 O O . THR A 1 171 ? -19.165 -0.805 13.581 1.00 78.56 171 THR A O 1
ATOM 1315 N N . GLY A 1 172 ?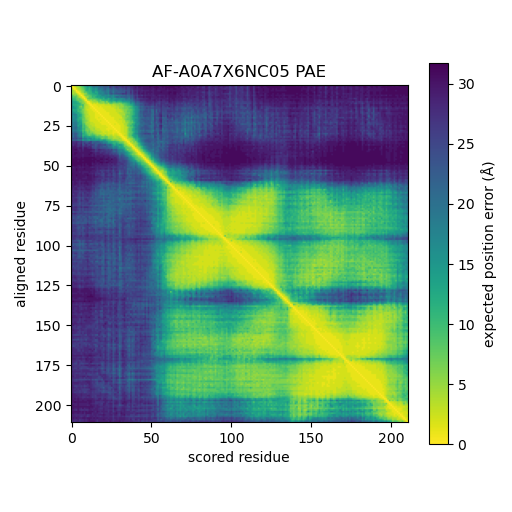 -18.815 -2.678 12.396 1.00 77.06 172 GLY A N 1
ATOM 1316 C CA . GLY A 1 172 ? -20.058 -3.369 12.765 1.00 77.06 172 GLY A CA 1
ATOM 1317 C C . GLY A 1 172 ? -21.380 -2.707 12.345 1.00 77.06 172 GLY A C 1
ATOM 1318 O O . GLY A 1 172 ? -22.440 -3.263 12.626 1.00 77.06 172 GLY A O 1
ATOM 1319 N N . THR A 1 173 ? -21.373 -1.549 11.671 1.00 86.44 173 THR A N 1
ATOM 1320 C CA . THR A 1 173 ? -22.624 -0.913 11.217 1.00 86.44 173 THR A CA 1
ATOM 1321 C C . THR A 1 173 ? -23.140 -1.560 9.921 1.00 86.44 173 THR A C 1
ATOM 1323 O O . THR A 1 173 ? -22.337 -1.854 9.028 1.00 86.44 173 THR A O 1
ATOM 1326 N N . PRO A 1 174 ? -24.466 -1.753 9.750 1.00 86.75 174 PRO A N 1
ATOM 1327 C CA . PRO A 1 174 ? -25.026 -2.407 8.560 1.00 86.75 174 PRO A CA 1
ATOM 1328 C C . PRO A 1 174 ? -24.625 -1.736 7.239 1.00 86.75 174 PRO A C 1
ATOM 1330 O O . PRO A 1 174 ? -24.389 -2.410 6.234 1.00 86.75 174 PRO A O 1
ATOM 1333 N N . ASP A 1 175 ? -24.508 -0.408 7.241 1.00 90.81 175 ASP A N 1
ATOM 1334 C CA . ASP A 1 175 ? -24.098 0.361 6.067 1.00 90.81 175 ASP A CA 1
ATOM 1335 C C . ASP A 1 175 ? -22.615 0.173 5.740 1.00 90.81 175 ASP A C 1
ATOM 1337 O O . ASP A 1 175 ? -22.255 0.024 4.568 1.00 90.81 175 ASP A O 1
ATOM 1341 N N . ASN A 1 176 ? -21.747 0.136 6.756 1.00 88.38 176 ASN A N 1
ATOM 1342 C CA . ASN A 1 176 ? -20.318 -0.075 6.541 1.00 88.38 176 ASN A CA 1
ATOM 1343 C C . ASN A 1 176 ? -20.019 -1.509 6.107 1.00 88.38 176 ASN A C 1
ATOM 1345 O O . ASN A 1 176 ? -19.167 -1.691 5.246 1.00 88.38 176 ASN A O 1
ATOM 1349 N N . ILE A 1 177 ? -20.765 -2.507 6.591 1.00 90.12 177 ILE A N 1
ATOM 1350 C CA . ILE A 1 177 ? -20.642 -3.896 6.121 1.00 90.12 177 ILE A CA 1
ATOM 1351 C C . ILE A 1 177 ? -21.010 -3.998 4.632 1.00 90.12 177 ILE A C 1
ATOM 1353 O O . ILE A 1 177 ? -20.277 -4.595 3.845 1.00 90.12 177 ILE A O 1
ATOM 1357 N N . LYS A 1 178 ? -22.105 -3.356 4.196 1.00 91.44 178 LYS A N 1
ATOM 1358 C CA . LYS A 1 178 ? -22.477 -3.319 2.768 1.00 91.44 178 LYS A CA 1
ATOM 1359 C C . LYS A 1 178 ? -21.406 -2.642 1.912 1.00 91.44 178 LYS A C 1
ATOM 1361 O O . LYS A 1 178 ? -21.112 -3.116 0.815 1.00 91.44 178 LYS A O 1
ATOM 1366 N N . LYS A 1 179 ? -20.827 -1.536 2.393 1.00 91.12 179 LYS A N 1
ATOM 1367 C CA . LYS A 1 179 ? -19.722 -0.848 1.707 1.00 91.12 179 LYS A CA 1
ATOM 1368 C C . LYS A 1 179 ? -18.466 -1.719 1.655 1.00 91.12 179 LYS A C 1
ATOM 1370 O O . LYS A 1 179 ? -17.908 -1.859 0.574 1.00 91.12 179 LYS A O 1
ATOM 1375 N N . ALA A 1 180 ? -18.077 -2.344 2.765 1.00 92.88 180 ALA A N 1
ATOM 1376 C CA . ALA A 1 180 ? -16.940 -3.260 2.849 1.00 92.88 180 ALA A CA 1
ATOM 1377 C C . ALA A 1 180 ? -17.051 -4.392 1.824 1.00 92.88 180 ALA A C 1
ATOM 1379 O O . ALA A 1 180 ? -16.134 -4.601 1.038 1.00 92.88 180 ALA A O 1
ATOM 1380 N N . ASN A 1 181 ? -18.213 -5.049 1.755 1.00 92.06 181 ASN A N 1
ATOM 1381 C CA . ASN A 1 181 ? -18.457 -6.120 0.789 1.00 92.06 181 ASN A CA 1
ATOM 1382 C C . ASN A 1 181 ? -18.304 -5.642 -0.657 1.00 92.06 181 ASN A C 1
ATOM 1384 O O . ASN A 1 181 ? -17.690 -6.329 -1.468 1.00 92.06 181 ASN A O 1
ATOM 1388 N N . LYS A 1 182 ? -18.807 -4.444 -0.985 1.00 93.44 182 LYS A N 1
ATOM 13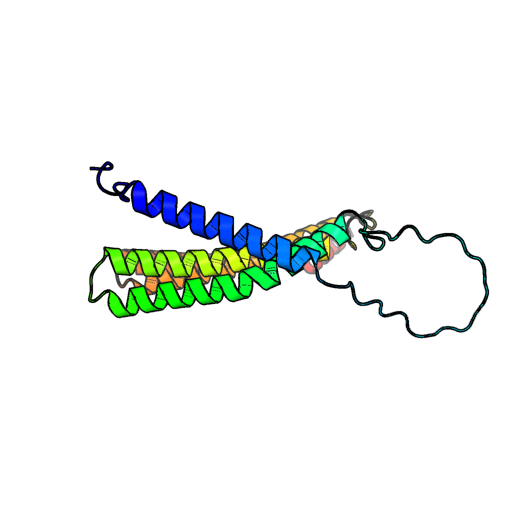89 C CA . LYS A 1 182 ? -18.580 -3.852 -2.311 1.00 93.44 182 LYS A CA 1
ATOM 1390 C C . LYS A 1 182 ? -17.092 -3.623 -2.558 1.00 93.44 182 LYS A C 1
ATOM 1392 O O . LYS A 1 182 ? -16.602 -4.024 -3.605 1.00 93.44 182 LYS A O 1
ATOM 1397 N N . VAL A 1 183 ? -16.378 -3.014 -1.611 1.00 92.44 183 VAL A N 1
ATOM 1398 C CA . VAL A 1 183 ? -14.935 -2.759 -1.735 1.00 92.44 183 VAL A CA 1
ATOM 1399 C C . VAL A 1 183 ? -14.179 -4.062 -1.989 1.00 92.44 183 VAL A C 1
ATOM 1401 O O . VAL A 1 183 ? -13.396 -4.122 -2.932 1.00 92.44 183 VAL A O 1
ATOM 1404 N N . PHE A 1 184 ? -14.457 -5.118 -1.226 1.00 92.62 184 PHE A N 1
ATOM 1405 C CA . PHE A 1 184 ? -13.828 -6.421 -1.412 1.00 92.62 184 PHE A CA 1
ATOM 1406 C C . PHE A 1 184 ? -14.110 -7.030 -2.780 1.00 92.62 184 PHE A C 1
ATOM 1408 O O . PHE A 1 184 ? -13.175 -7.433 -3.465 1.00 92.62 184 PHE A O 1
ATOM 1415 N N . ILE A 1 185 ? -15.373 -7.051 -3.207 1.00 93.62 185 ILE A N 1
ATOM 1416 C CA . ILE A 1 185 ? -15.750 -7.621 -4.503 1.00 93.62 185 ILE A CA 1
ATOM 1417 C C . ILE A 1 185 ? -15.083 -6.843 -5.639 1.00 93.62 185 ILE A C 1
ATOM 1419 O O . ILE A 1 185 ? -14.414 -7.444 -6.471 1.00 93.62 185 ILE A O 1
ATOM 1423 N N . TRP A 1 186 ? -15.209 -5.514 -5.661 1.00 91.50 186 TRP A N 1
ATOM 1424 C CA . TRP A 1 186 ? -14.646 -4.694 -6.736 1.00 91.50 186 TRP A CA 1
ATOM 1425 C C . TRP A 1 186 ? -13.117 -4.753 -6.781 1.00 91.50 186 TRP A C 1
ATOM 1427 O O . TRP A 1 186 ? -12.549 -4.813 -7.869 1.00 91.50 186 TRP A O 1
ATOM 1437 N N . THR A 1 187 ? -12.455 -4.797 -5.622 1.00 93.25 187 THR A N 1
ATOM 1438 C CA . THR A 1 187 ? -10.990 -4.917 -5.548 1.00 93.25 187 THR A CA 1
ATOM 1439 C C . THR A 1 187 ? -10.524 -6.277 -6.061 1.00 93.25 187 THR A C 1
ATOM 1441 O O . THR A 1 187 ? -9.629 -6.330 -6.900 1.00 93.25 187 THR A O 1
ATOM 1444 N N . SER A 1 188 ? -11.161 -7.370 -5.629 1.00 91.50 188 SER A N 1
ATOM 1445 C CA . SER A 1 188 ? -10.850 -8.721 -6.112 1.00 91.50 188 SER A CA 1
ATOM 1446 C C . SER A 1 188 ? -11.105 -8.870 -7.609 1.00 91.50 188 SER A C 1
ATOM 1448 O O . SER A 1 188 ? -10.284 -9.449 -8.311 1.00 91.50 188 SER A O 1
ATOM 1450 N N . VAL A 1 189 ? -12.215 -8.321 -8.113 1.00 91.00 189 VAL A N 1
ATOM 1451 C CA . VAL A 1 189 ? -12.540 -8.342 -9.545 1.00 91.00 189 VAL A CA 1
ATOM 1452 C C . VAL A 1 189 ? -11.491 -7.574 -10.346 1.00 91.00 189 VAL A C 1
ATOM 1454 O O . VAL A 1 189 ? -10.996 -8.101 -11.336 1.00 91.00 189 VAL A O 1
ATOM 1457 N N . ALA A 1 190 ? -11.101 -6.374 -9.911 1.00 87.25 190 ALA A N 1
ATOM 1458 C CA . ALA A 1 190 ? -10.063 -5.598 -10.586 1.00 87.25 190 ALA A CA 1
ATOM 1459 C C . ALA A 1 190 ? -8.722 -6.349 -10.624 1.00 87.25 190 ALA A C 1
ATOM 1461 O O . ALA A 1 190 ? -8.121 -6.473 -11.687 1.00 87.25 190 ALA A O 1
ATOM 1462 N N . LEU A 1 191 ? -8.288 -6.916 -9.495 1.00 89.25 191 LEU A N 1
ATOM 1463 C CA . LEU A 1 191 ? -7.065 -7.723 -9.413 1.00 89.25 191 LEU A CA 1
ATOM 1464 C C . LEU A 1 191 ? -7.118 -8.964 -10.306 1.00 89.25 191 LEU A C 1
ATOM 1466 O O . LEU A 1 191 ? -6.141 -9.278 -10.982 1.00 89.25 191 LEU A O 1
ATOM 1470 N N . ALA A 1 192 ? -8.253 -9.662 -10.324 1.00 85.88 192 ALA A N 1
ATOM 1471 C CA . ALA A 1 192 ? -8.451 -10.837 -11.159 1.00 85.88 192 ALA A CA 1
ATOM 1472 C C . ALA A 1 192 ? -8.406 -10.470 -12.645 1.00 85.88 192 ALA A C 1
ATOM 1474 O O . ALA A 1 192 ? -7.721 -11.142 -13.405 1.00 85.88 192 ALA A O 1
ATOM 1475 N N . ILE A 1 193 ? -9.059 -9.377 -13.055 1.00 85.06 193 ILE A N 1
ATOM 1476 C CA . ILE A 1 193 ? -8.993 -8.880 -14.436 1.00 85.06 193 ILE A CA 1
ATOM 1477 C C . ILE A 1 193 ? -7.546 -8.566 -14.808 1.00 85.06 193 ILE A C 1
ATOM 1479 O O . ILE A 1 193 ? -7.074 -9.070 -15.818 1.00 85.06 193 ILE A O 1
ATOM 1483 N N . ILE A 1 194 ? -6.830 -7.807 -13.975 1.00 82.62 194 ILE A N 1
ATOM 1484 C CA . ILE A 1 194 ? -5.426 -7.445 -14.217 1.00 82.62 194 ILE A CA 1
ATOM 1485 C C . ILE A 1 194 ? -4.536 -8.696 -14.333 1.00 82.62 194 ILE A C 1
ATOM 1487 O O . ILE A 1 194 ? -3.628 -8.721 -15.153 1.00 82.62 194 ILE A O 1
ATOM 1491 N N . SER A 1 195 ? -4.806 -9.739 -13.543 1.00 81.44 195 SER A N 1
ATOM 1492 C CA . SER A 1 195 ? -3.998 -10.969 -13.525 1.00 81.44 195 SER A CA 1
ATOM 1493 C C . SER A 1 195 ? -4.337 -11.937 -14.666 1.00 81.44 195 SER A C 1
ATOM 1495 O O . SER A 1 195 ? -3.474 -12.674 -15.132 1.00 81.44 195 SER A O 1
ATOM 1497 N N . VAL A 1 196 ? -5.604 -11.979 -15.091 1.00 80.44 196 VAL A N 1
ATOM 1498 C CA . VAL A 1 196 ? -6.109 -12.909 -16.117 1.00 80.44 196 VAL A CA 1
ATOM 1499 C C . VAL A 1 196 ? -5.953 -12.331 -17.523 1.00 80.44 196 VAL A C 1
ATOM 1501 O O . VAL A 1 196 ? -5.593 -13.060 -18.448 1.00 80.44 196 VAL A O 1
ATOM 1504 N N . PHE A 1 197 ? -6.183 -11.028 -17.705 1.00 71.00 197 PHE A N 1
ATOM 1505 C CA . PHE A 1 197 ? -5.941 -10.327 -18.968 1.00 71.00 197 PHE A CA 1
ATOM 1506 C C . PHE A 1 197 ? -4.458 -9.983 -19.128 1.00 71.00 197 PHE A C 1
ATOM 1508 O O . PHE A 1 197 ? -4.086 -8.818 -19.263 1.00 71.00 197 PHE A O 1
ATOM 1515 N N . SER A 1 198 ? -3.605 -11.008 -19.140 1.00 68.06 198 SER A N 1
ATOM 1516 C CA . SER A 1 198 ? -2.205 -10.796 -19.485 1.00 68.06 198 SER A CA 1
ATOM 1517 C C . SER A 1 198 ? -2.076 -10.392 -20.951 1.00 68.06 198 SER A C 1
ATOM 1519 O O . SER A 1 198 ? -2.714 -10.973 -21.836 1.00 68.06 198 SER A O 1
ATOM 1521 N N . VAL A 1 199 ? -1.215 -9.417 -21.230 1.00 65.75 199 VAL A N 1
ATOM 1522 C CA . VAL A 1 199 ? -0.908 -8.903 -22.570 1.00 65.75 199 VAL A CA 1
ATOM 1523 C C . VAL A 1 199 ? -0.480 -10.019 -23.509 1.00 65.75 199 VAL A C 1
ATOM 1525 O O . VAL A 1 199 ? -0.774 -9.964 -24.700 1.00 65.75 199 VAL A O 1
ATOM 1528 N N . SER A 1 200 ? 0.136 -11.074 -22.978 1.00 67.44 200 SER A N 1
ATOM 1529 C CA . SER A 1 200 ? 0.499 -12.277 -23.732 1.00 67.44 200 SER A CA 1
ATOM 1530 C C . SER A 1 200 ? -0.700 -12.893 -24.469 1.00 67.44 200 SER A C 1
ATOM 1532 O O . SER A 1 200 ? -0.578 -13.286 -25.630 1.00 67.44 200 SER A O 1
ATOM 1534 N N . SER A 1 201 ? -1.872 -12.916 -23.827 1.00 70.69 201 SER A N 1
ATOM 1535 C CA . SER A 1 201 ? -3.125 -13.415 -24.406 1.00 70.69 201 SER A CA 1
ATOM 1536 C C . SER A 1 201 ? -3.713 -12.454 -25.444 1.00 70.69 201 SER A C 1
ATOM 1538 O O . SER A 1 201 ? -4.336 -12.890 -26.403 1.00 70.69 201 SER A O 1
ATOM 1540 N N . LEU A 1 202 ? -3.505 -11.143 -25.294 1.00 67.88 202 LEU A N 1
ATOM 1541 C CA . LEU A 1 202 ? -3.932 -10.148 -26.287 1.00 67.88 202 LEU A CA 1
ATOM 1542 C C . LEU A 1 202 ? -3.048 -10.185 -27.539 1.00 67.88 202 LEU A C 1
ATOM 1544 O O . LEU A 1 202 ? -3.559 -10.125 -28.654 1.00 67.88 202 LEU A O 1
ATOM 1548 N N . ILE A 1 203 ? -1.733 -10.336 -27.371 1.00 72.19 203 ILE A N 1
ATOM 1549 C CA . ILE A 1 203 ? -0.781 -10.439 -28.484 1.00 72.19 203 ILE A CA 1
ATOM 1550 C C . ILE A 1 203 ? -1.069 -11.686 -29.326 1.00 72.19 203 ILE A C 1
ATOM 1552 O O . ILE A 1 203 ? -1.041 -11.610 -30.554 1.00 72.19 203 ILE A O 1
ATOM 1556 N N . SER A 1 204 ? -1.363 -12.829 -28.695 1.00 70.56 204 SER A N 1
ATOM 1557 C CA . SER A 1 204 ? -1.677 -14.059 -29.429 1.00 70.56 204 SER A CA 1
ATOM 1558 C C . SER A 1 204 ? -2.970 -13.932 -30.242 1.00 70.56 204 SER A C 1
ATOM 1560 O O . SER A 1 204 ? -2.996 -14.373 -31.390 1.00 70.56 204 SER A O 1
ATOM 1562 N N . LEU A 1 205 ? -3.995 -13.262 -29.705 1.00 71.31 205 LEU A N 1
ATOM 1563 C CA . LEU A 1 205 ? -5.234 -12.956 -30.429 1.00 71.31 205 LEU A CA 1
ATOM 1564 C C . LEU A 1 205 ? -4.995 -11.998 -31.603 1.00 71.31 205 LEU A C 1
ATOM 1566 O O . LEU A 1 205 ? -5.480 -12.251 -32.702 1.00 71.31 205 LEU A O 1
ATOM 1570 N N . ILE A 1 206 ? -4.213 -10.932 -31.405 1.00 73.25 206 ILE A N 1
ATOM 1571 C CA . ILE A 1 206 ? -3.872 -9.983 -32.477 1.00 73.25 206 ILE A CA 1
ATOM 1572 C C . ILE A 1 206 ? -3.102 -10.690 -33.599 1.00 73.25 206 ILE A C 1
ATOM 1574 O O . ILE A 1 206 ? -3.451 -10.537 -34.765 1.00 73.25 206 ILE A O 1
ATOM 1578 N N . ASN A 1 207 ? -2.100 -11.510 -33.269 1.00 76.81 207 ASN A N 1
ATOM 1579 C CA . ASN A 1 207 ? -1.324 -12.251 -34.267 1.00 76.81 207 ASN A CA 1
ATOM 1580 C C . ASN A 1 207 ? -2.145 -13.321 -35.004 1.00 76.81 207 ASN A C 1
ATOM 1582 O O . ASN A 1 207 ? -1.826 -13.638 -36.147 1.00 76.81 207 ASN A O 1
ATOM 1586 N N . GLN A 1 208 ? -3.177 -13.889 -34.373 1.00 80.88 208 GLN A N 1
ATOM 1587 C CA . GLN A 1 208 ? -4.109 -14.804 -35.041 1.00 80.88 208 GLN A CA 1
ATOM 1588 C C . GLN A 1 208 ? -5.081 -14.076 -35.977 1.00 80.88 208 GLN A C 1
ATOM 1590 O O . GLN A 1 208 ? -5.431 -14.637 -37.007 1.00 80.88 208 GLN A O 1
ATOM 1595 N N . LEU A 1 209 ? -5.494 -12.849 -35.643 1.00 70.94 209 LEU A N 1
ATOM 1596 C CA . LEU A 1 209 ? -6.379 -12.021 -36.474 1.00 70.94 209 LEU A CA 1
ATOM 1597 C C . LEU A 1 209 ? -5.646 -11.289 -37.612 1.00 70.94 209 LEU A C 1
ATOM 1599 O O . LEU A 1 209 ? -6.281 -10.880 -38.578 1.00 70.94 209 LEU A O 1
ATOM 1603 N N . ALA A 1 210 ? -4.333 -11.085 -37.484 1.00 72.69 210 ALA A N 1
ATOM 1604 C CA . ALA A 1 210 ? -3.489 -10.447 -38.499 1.00 72.69 210 ALA A CA 1
ATOM 1605 C C . ALA A 1 210 ? -2.971 -11.420 -39.582 1.00 72.69 210 ALA A C 1
ATOM 1607 O O . ALA A 1 210 ? -2.242 -10.996 -40.480 1.00 72.69 210 ALA A O 1
ATOM 1608 N N . LYS A 1 211 ? -3.314 -12.708 -39.480 1.00 57.22 211 LYS A N 1
ATOM 1609 C CA . LYS A 1 211 ? -3.064 -13.750 -40.483 1.00 57.22 211 LYS A CA 1
ATOM 1610 C C . LYS A 1 211 ? -4.318 -13.995 -41.310 1.00 57.22 211 LYS A C 1
ATOM 1612 O O . LYS A 1 211 ? -4.147 -14.287 -42.512 1.00 57.22 211 LYS A O 1
#

Radius of gyration: 24.98 Å; Cα contacts (8 Å, |Δi|>4): 110; chains: 1; bounding box: 76×42×67 Å